Protein AF-A0A074W9K8-F1 (afdb_monomer_lite)

Radius of gyration: 19.72 Å; chains: 1; bounding box: 56×42×50 Å

Foldseek 3Di:
DVCVVVVLVVLVVVVVCCVPPNDPVCLDLVNLVSLLCCLVPQDWPPPPCPPVPDDRDPTHRPHDLVSSLVSLLVSLVSLVVVPLLPVQPPDPLPDDDLVNLVSLVSVLSSQLSQLVSLQVPVDAGNDQLVSRVRVLCSQLVDPVNDDVCSLVSSLSSQLSNLVCVLCVVVVRRSPPDHDPVSVVVSVVVVVVSCVVSVVPD

pLDDT: mean 82.76, std 12.84, range [48.97, 96.38]

Secondary structure (DSSP, 8-state):
-THHHHHHHHHHHHHHHHHHS--GGG-SHHHHHHHHHHHH---EE---TT-TTS--PPPEE---HHHHHHHHHHHHHHHHHTTTTTGGGTS-TT---HHHHHHHHHHHHHHHHHHHHHHHH-PPPSS-GGGGHHHHHHHHH-TTTPPTTHHHHHHHHHHHHHHHHHHHHHT-TTSS---HHHHHHHHHHHHHHHHHHTTT-

Organism: NCBI:txid1043004

Structure (mmCIF, N/CA/C/O backbone):
data_AF-A0A074W9K8-F1
#
_entry.id   AF-A0A074W9K8-F1
#
loop_
_atom_site.group_PDB
_atom_site.id
_atom_site.type_symbol
_atom_site.label_atom_id
_atom_site.label_alt_id
_atom_site.label_comp_id
_atom_site.label_asym_id
_atom_site.label_entity_id
_atom_site.label_seq_id
_atom_site.pdbx_PDB_ins_code
_atom_site.Cartn_x
_atom_site.Cartn_y
_atom_site.Cartn_z
_atom_site.occupancy
_atom_site.B_iso_or_equiv
_atom_site.auth_seq_id
_atom_site.auth_comp_id
_atom_site.auth_asym_id
_atom_site.auth_atom_id
_atom_site.pdbx_PDB_model_num
ATOM 1 N N . HIS A 1 1 ? 9.436 -21.194 -19.372 1.00 49.81 1 HIS A N 1
ATOM 2 C CA . HIS A 1 1 ? 9.140 -20.836 -20.778 1.00 49.81 1 HIS A CA 1
ATOM 3 C C . HIS A 1 1 ? 10.235 -19.882 -21.255 1.00 49.81 1 HIS A C 1
ATOM 5 O O . HIS A 1 1 ? 10.523 -18.949 -20.516 1.00 49.81 1 HIS A O 1
ATOM 11 N N . PRO A 1 2 ? 10.871 -20.096 -22.418 1.00 58.25 2 PRO A N 1
ATOM 12 C CA . PRO A 1 2 ? 12.120 -19.415 -22.803 1.00 58.25 2 PRO A CA 1
ATOM 13 C C . PRO A 1 2 ? 12.032 -17.878 -22.869 1.00 58.25 2 PRO A C 1
ATOM 15 O O . PRO A 1 2 ? 13.024 -17.210 -22.639 1.00 58.25 2 PRO A O 1
ATOM 18 N N . ARG A 1 3 ? 10.837 -17.313 -23.082 1.00 75.94 3 ARG A N 1
ATOM 19 C CA . ARG A 1 3 ? 10.603 -15.854 -23.152 1.00 75.94 3 ARG A CA 1
ATOM 20 C C . ARG A 1 3 ? 10.444 -15.147 -21.799 1.00 75.94 3 ARG A C 1
ATOM 22 O O . ARG A 1 3 ? 10.328 -13.930 -21.759 1.00 75.94 3 ARG A O 1
ATOM 29 N N . VAL A 1 4 ? 10.357 -15.893 -20.695 1.00 77.25 4 VAL A N 1
ATOM 30 C CA . VAL A 1 4 ? 10.119 -15.304 -19.362 1.00 77.25 4 VAL A CA 1
ATOM 31 C C . VAL A 1 4 ? 11.345 -14.529 -18.888 1.00 77.25 4 VAL A C 1
ATOM 33 O O . VAL A 1 4 ? 11.194 -13.447 -18.333 1.00 77.25 4 VAL A O 1
ATOM 36 N N . VAL A 1 5 ? 12.543 -15.039 -19.173 1.00 77.56 5 VAL A N 1
ATOM 37 C CA . VAL A 1 5 ? 13.811 -14.375 -18.837 1.00 77.56 5 VAL A CA 1
ATOM 38 C C . VAL A 1 5 ? 13.946 -13.053 -19.599 1.00 77.56 5 VAL A C 1
ATOM 40 O O . VAL A 1 5 ? 14.261 -12.026 -19.002 1.00 77.56 5 VAL A O 1
ATOM 43 N N . ASP A 1 6 ? 13.598 -13.042 -20.889 1.00 82.06 6 ASP A N 1
ATOM 44 C CA . ASP A 1 6 ? 13.602 -11.822 -21.704 1.00 82.06 6 ASP A CA 1
ATOM 45 C C . ASP A 1 6 ? 12.618 -10.775 -21.158 1.00 82.06 6 ASP A C 1
ATOM 47 O O . ASP A 1 6 ? 12.964 -9.603 -21.021 1.00 82.06 6 ASP A O 1
ATOM 51 N N . LEU A 1 7 ? 11.409 -11.194 -20.769 1.00 82.88 7 LEU A N 1
ATOM 52 C CA . LEU A 1 7 ? 10.416 -10.305 -20.157 1.00 82.88 7 LEU A CA 1
ATOM 53 C C . LEU A 1 7 ? 10.884 -9.751 -18.804 1.00 82.88 7 LEU A C 1
ATOM 55 O O . LEU A 1 7 ? 10.696 -8.566 -18.536 1.00 82.88 7 LEU A O 1
ATOM 59 N N . MET A 1 8 ? 11.516 -10.581 -17.971 1.00 81.75 8 MET A N 1
ATOM 60 C CA . MET A 1 8 ? 12.072 -10.155 -16.684 1.00 81.75 8 MET A CA 1
ATOM 61 C C . MET A 1 8 ? 13.209 -9.148 -16.872 1.00 81.75 8 MET A C 1
ATOM 63 O O . MET A 1 8 ? 13.210 -8.110 -16.220 1.00 81.75 8 MET A O 1
ATOM 67 N N . SER A 1 9 ? 14.126 -9.394 -17.812 1.00 83.25 9 SER A N 1
ATOM 68 C CA . SER A 1 9 ? 15.216 -8.454 -18.108 1.00 83.25 9 SER A CA 1
ATOM 69 C C . SER A 1 9 ? 14.710 -7.114 -18.661 1.00 83.25 9 SER A C 1
ATOM 71 O O . SER A 1 9 ? 15.246 -6.056 -18.321 1.00 83.25 9 SER A O 1
ATOM 73 N N . LEU A 1 10 ? 13.643 -7.130 -19.469 1.00 86.50 10 LEU A N 1
ATOM 74 C CA . LEU A 1 10 ? 12.989 -5.911 -19.940 1.00 86.50 10 LEU A CA 1
ATOM 75 C C . LEU A 1 10 ? 12.340 -5.146 -18.781 1.00 86.50 10 LEU A C 1
ATOM 77 O O . LEU A 1 10 ? 12.541 -3.935 -18.670 1.00 86.50 10 LEU A O 1
ATOM 81 N N . LEU A 1 11 ? 11.605 -5.845 -17.908 1.00 86.75 11 LEU A N 1
ATOM 82 C CA . LEU A 1 11 ? 10.996 -5.253 -16.717 1.00 86.75 11 LEU A CA 1
ATOM 83 C C . LEU A 1 11 ? 12.066 -4.618 -15.823 1.00 86.75 11 LEU A C 1
ATOM 85 O O . LEU A 1 11 ? 11.938 -3.448 -15.473 1.00 86.75 11 LEU A O 1
ATOM 89 N N . ASP A 1 12 ? 13.155 -5.330 -15.537 1.00 86.38 12 ASP A N 1
ATOM 90 C CA . ASP A 1 12 ? 14.274 -4.825 -14.737 1.00 86.38 12 ASP A CA 1
ATOM 91 C C . ASP A 1 12 ? 14.875 -3.556 -15.331 1.00 86.38 12 ASP A C 1
ATOM 93 O O . ASP A 1 12 ? 15.134 -2.586 -14.618 1.00 86.38 12 ASP A O 1
ATOM 97 N N . ARG A 1 13 ? 15.071 -3.526 -16.653 1.00 87.94 13 ARG A N 1
ATOM 98 C CA . ARG A 1 13 ? 15.591 -2.346 -17.344 1.00 87.94 13 ARG A CA 1
ATOM 99 C C . ARG A 1 13 ? 14.640 -1.155 -17.211 1.00 87.94 13 ARG A C 1
ATOM 101 O O . ARG A 1 13 ? 15.095 -0.035 -16.970 1.00 87.94 13 ARG A O 1
ATOM 108 N N . CYS A 1 14 ? 13.337 -1.381 -17.361 1.00 89.31 14 CYS A N 1
ATOM 109 C CA . CYS A 1 14 ? 12.315 -0.347 -17.204 1.00 89.31 14 CYS A CA 1
ATOM 110 C C . CYS A 1 14 ? 12.248 0.173 -15.761 1.00 89.31 14 CYS A C 1
ATOM 112 O O . CYS A 1 14 ? 12.282 1.384 -15.550 1.00 89.31 14 CYS A O 1
ATOM 114 N N . ILE A 1 15 ? 12.229 -0.722 -14.772 1.00 90.19 15 ILE A N 1
ATOM 115 C CA . ILE A 1 15 ? 12.207 -0.366 -13.349 1.00 90.19 15 ILE A CA 1
ATOM 116 C C . ILE A 1 15 ? 13.503 0.350 -12.952 1.00 90.19 15 ILE A C 1
ATOM 118 O O . ILE A 1 15 ? 13.456 1.384 -12.294 1.00 90.19 15 ILE A O 1
ATOM 122 N N . SER A 1 16 ? 14.664 -0.119 -13.414 1.00 89.12 16 SER A N 1
ATOM 123 C CA . SER A 1 16 ? 15.953 0.544 -13.187 1.00 89.12 16 SER A CA 1
ATOM 124 C C . SER A 1 16 ? 15.953 1.980 -13.715 1.00 89.12 16 SER A C 1
ATOM 126 O O . SER A 1 16 ? 16.387 2.895 -13.012 1.00 89.12 16 SER A O 1
ATOM 128 N N . ARG A 1 17 ? 15.394 2.213 -14.911 1.00 91.81 17 ARG A N 1
ATOM 129 C CA . ARG A 1 17 ? 15.216 3.568 -15.454 1.00 91.81 17 ARG A CA 1
ATOM 130 C C . ARG A 1 17 ? 14.330 4.423 -14.546 1.00 91.81 17 ARG A C 1
ATOM 132 O O . ARG A 1 17 ? 14.727 5.541 -14.229 1.00 91.81 17 ARG A O 1
ATOM 139 N N . LEU A 1 18 ? 13.181 3.897 -14.114 1.00 91.06 18 LEU A N 1
ATOM 140 C CA . LEU A 1 18 ? 12.255 4.599 -13.215 1.00 91.06 18 LEU A CA 1
ATOM 141 C C . LEU A 1 18 ? 12.910 4.968 -11.875 1.00 91.06 18 LEU A C 1
ATOM 143 O O . LEU A 1 18 ? 12.668 6.050 -11.350 1.00 91.06 18 LEU A O 1
ATOM 147 N N . LEU A 1 19 ? 13.764 4.094 -11.336 1.00 88.56 19 LEU A N 1
ATOM 148 C CA . LEU A 1 19 ? 14.456 4.321 -10.066 1.00 88.56 19 LEU A CA 1
ATOM 149 C C . LEU A 1 19 ? 15.612 5.320 -10.186 1.00 88.56 19 LEU A C 1
ATOM 151 O O . LEU A 1 19 ? 15.795 6.158 -9.306 1.00 88.56 19 LEU A O 1
ATOM 155 N N . LEU A 1 20 ? 16.414 5.222 -11.249 1.00 91.44 20 LEU A N 1
ATOM 156 C CA . LEU A 1 20 ? 17.661 5.981 -11.375 1.00 91.44 20 LEU A CA 1
ATOM 157 C C . LEU A 1 20 ? 17.486 7.328 -12.080 1.00 91.44 20 LEU A C 1
ATOM 159 O O . LEU A 1 20 ? 18.265 8.249 -11.833 1.00 91.44 20 LEU A O 1
ATOM 163 N N . ARG A 1 21 ? 16.522 7.440 -13.001 1.00 92.56 21 ARG A N 1
ATOM 164 C CA . ARG A 1 21 ? 16.296 8.635 -13.829 1.00 92.56 21 ARG A CA 1
ATOM 165 C C . ARG A 1 21 ? 14.802 8.832 -14.127 1.00 92.56 21 ARG A C 1
ATOM 167 O O . ARG A 1 21 ? 14.412 8.742 -15.292 1.00 92.56 21 ARG A O 1
ATOM 174 N N . PRO A 1 22 ? 13.970 9.093 -13.103 1.00 91.69 22 PRO A N 1
ATOM 175 C CA . PRO A 1 22 ? 12.550 9.342 -13.314 1.00 91.69 22 PRO A CA 1
ATOM 176 C C . PRO A 1 22 ? 12.324 10.641 -14.098 1.00 91.69 22 PRO A C 1
ATOM 178 O O . PRO A 1 22 ? 12.926 11.674 -13.797 1.00 91.69 22 PRO A O 1
ATOM 181 N N . LEU A 1 23 ? 11.42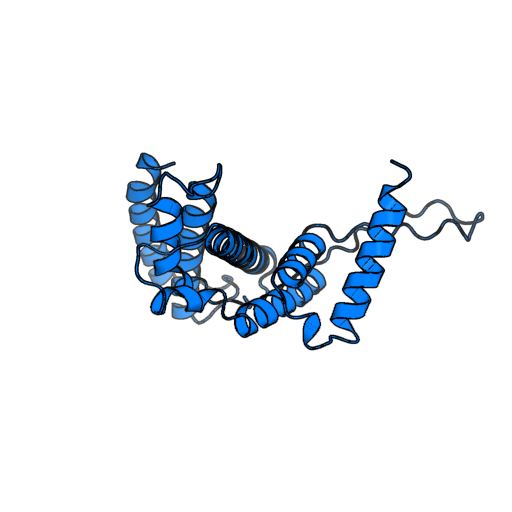5 10.599 -15.079 1.00 92.88 23 LEU A N 1
ATOM 182 C CA . LEU A 1 23 ? 10.916 11.767 -15.795 1.00 92.88 23 LEU A CA 1
ATOM 183 C C . LEU A 1 23 ? 9.530 12.158 -15.261 1.00 92.88 23 LEU A C 1
ATOM 185 O O . LEU A 1 23 ? 8.799 11.304 -14.760 1.00 92.88 23 LEU A O 1
ATOM 189 N N . PRO A 1 24 ? 9.093 13.421 -15.425 1.00 91.06 24 PRO A N 1
ATOM 190 C CA . PRO A 1 24 ? 7.735 13.819 -15.050 1.00 91.06 24 PRO A CA 1
ATOM 191 C C . PRO A 1 24 ? 6.641 12.979 -15.729 1.00 91.06 24 PRO A C 1
ATOM 193 O O . PRO A 1 24 ? 5.627 12.679 -15.110 1.00 91.06 24 PRO A O 1
ATOM 196 N N . SER A 1 25 ? 6.866 12.546 -16.975 1.00 92.69 25 SER A N 1
ATOM 197 C CA . SER A 1 25 ? 5.948 11.679 -17.729 1.00 92.69 25 SER A CA 1
ATOM 198 C C . SER A 1 25 ? 5.825 10.263 -17.162 1.00 92.69 25 SER A C 1
ATOM 200 O O . SER A 1 25 ? 4.850 9.574 -17.450 1.00 92.69 25 SER A O 1
ATOM 202 N N . ASP A 1 26 ? 6.806 9.817 -16.372 1.00 92.25 26 ASP A N 1
ATOM 203 C CA . ASP A 1 26 ? 6.766 8.509 -15.724 1.00 92.25 26 ASP A CA 1
ATOM 204 C C . ASP A 1 26 ? 5.802 8.495 -14.522 1.00 92.25 26 ASP A C 1
ATOM 206 O O . ASP A 1 26 ? 5.469 7.424 -14.021 1.00 92.25 26 ASP A O 1
ATOM 210 N N . ILE A 1 27 ? 5.323 9.651 -14.045 1.00 93.00 27 ILE A N 1
ATOM 211 C CA . ILE A 1 27 ? 4.350 9.726 -12.948 1.00 93.00 27 ILE A CA 1
ATOM 212 C C . ILE A 1 27 ? 2.945 9.542 -13.531 1.00 93.00 27 ILE A C 1
ATOM 214 O O . ILE A 1 27 ? 2.258 10.499 -13.876 1.00 93.00 27 ILE A O 1
ATOM 218 N N . ASN A 1 28 ? 2.532 8.285 -13.667 1.00 92.94 28 ASN A N 1
ATOM 219 C CA . ASN A 1 28 ? 1.220 7.870 -14.163 1.00 92.94 28 ASN A CA 1
ATOM 220 C C . ASN A 1 28 ? 0.771 6.566 -13.470 1.00 92.94 28 ASN A C 1
ATOM 222 O O . ASN A 1 28 ? 1.529 5.975 -12.694 1.00 92.94 28 ASN A O 1
ATOM 226 N N . LEU A 1 29 ? -0.480 6.148 -13.701 1.00 92.50 29 LEU A N 1
ATOM 227 C CA . LEU A 1 29 ? -1.058 4.967 -13.048 1.00 92.50 29 LEU A CA 1
ATOM 228 C C . LEU A 1 29 ? -0.314 3.677 -13.428 1.00 92.50 29 LEU A C 1
ATOM 230 O O . LEU A 1 29 ? -0.038 2.860 -12.549 1.00 92.50 29 LEU A O 1
ATOM 234 N N . ASP A 1 30 ? 0.079 3.540 -14.694 1.00 93.75 30 ASP A N 1
ATOM 235 C CA . ASP A 1 30 ? 0.786 2.361 -15.206 1.00 93.75 30 ASP A CA 1
ATOM 236 C C . ASP A 1 30 ? 2.124 2.158 -14.492 1.00 93.75 30 ASP A C 1
ATOM 238 O O . ASP A 1 30 ? 2.469 1.041 -14.113 1.00 93.75 30 ASP A O 1
ATOM 242 N N . SER A 1 31 ? 2.863 3.236 -14.222 1.00 94.88 31 SER A N 1
ATOM 243 C CA . SER A 1 31 ? 4.103 3.173 -13.444 1.00 94.88 31 SER A CA 1
ATOM 244 C C . SER A 1 31 ? 3.862 2.720 -12.004 1.00 94.88 31 SER A C 1
ATOM 246 O O . SER A 1 31 ? 4.655 1.946 -11.471 1.00 94.88 31 SER A O 1
ATOM 248 N N . VAL A 1 32 ? 2.771 3.156 -11.360 1.00 95.31 32 VAL A N 1
ATOM 249 C CA . VAL A 1 32 ? 2.403 2.679 -10.013 1.00 95.31 32 VAL A CA 1
ATOM 250 C C . VAL A 1 32 ? 2.105 1.179 -10.049 1.00 95.31 32 VAL A C 1
ATOM 252 O O . VAL A 1 32 ? 2.615 0.431 -9.216 1.00 95.31 32 VAL A O 1
ATOM 255 N N . GLN A 1 33 ? 1.333 0.725 -11.037 1.00 94.50 33 GLN A N 1
ATOM 256 C CA . GLN A 1 33 ? 1.005 -0.689 -11.231 1.00 94.50 33 GLN A CA 1
ATOM 257 C C . GLN A 1 33 ? 2.245 -1.533 -11.552 1.00 94.50 33 GLN A C 1
ATOM 259 O O . GLN A 1 33 ? 2.413 -2.618 -10.998 1.00 94.50 33 GLN A O 1
ATOM 264 N N . ALA A 1 34 ? 3.159 -1.025 -12.379 1.00 93.75 34 ALA A N 1
ATOM 265 C CA . ALA A 1 34 ? 4.415 -1.692 -12.702 1.00 93.75 34 ALA A CA 1
ATOM 266 C C . ALA A 1 34 ? 5.316 -1.841 -11.466 1.00 93.75 34 ALA A C 1
ATOM 268 O O . ALA A 1 34 ? 5.872 -2.915 -11.239 1.00 93.75 34 ALA A O 1
ATOM 269 N N . LEU A 1 35 ? 5.425 -0.797 -10.636 1.00 94.69 35 LEU A N 1
ATOM 270 C CA . LEU A 1 35 ? 6.169 -0.852 -9.374 1.00 94.69 35 LEU A CA 1
ATOM 271 C C . LEU A 1 35 ? 5.535 -1.842 -8.385 1.00 94.69 35 LEU A C 1
ATOM 273 O O . LEU A 1 35 ? 6.260 -2.587 -7.730 1.00 94.69 35 LEU A O 1
ATOM 277 N N . LEU A 1 36 ? 4.201 -1.896 -8.307 1.00 94.12 36 LEU A N 1
ATOM 278 C CA . LEU A 1 36 ? 3.475 -2.879 -7.495 1.00 94.12 36 LEU A CA 1
ATOM 279 C C . LEU A 1 36 ? 3.772 -4.314 -7.920 1.00 94.12 36 LEU A C 1
ATOM 281 O O . LEU A 1 36 ? 4.137 -5.143 -7.088 1.00 94.12 36 LEU A O 1
ATOM 285 N N . LEU A 1 37 ? 3.647 -4.592 -9.218 1.00 91.62 37 LEU A N 1
ATOM 286 C CA . LEU A 1 37 ? 3.950 -5.903 -9.781 1.00 91.62 37 LEU A CA 1
ATOM 287 C C . LEU A 1 37 ? 5.405 -6.285 -9.504 1.00 91.62 37 LEU A C 1
ATOM 289 O O . LEU A 1 37 ? 5.673 -7.389 -9.034 1.00 91.62 37 LEU A O 1
ATOM 293 N N . TYR A 1 38 ? 6.339 -5.357 -9.720 1.00 91.56 38 TYR A N 1
ATOM 294 C CA . TYR A 1 38 ? 7.754 -5.594 -9.455 1.00 91.56 38 TYR A CA 1
ATOM 295 C C . TYR A 1 38 ? 8.031 -5.887 -7.974 1.00 91.56 38 TYR A C 1
ATOM 297 O O . TYR A 1 38 ? 8.771 -6.818 -7.672 1.00 91.56 38 TYR A O 1
ATOM 305 N N . ALA A 1 39 ? 7.419 -5.147 -7.043 1.00 91.38 39 ALA A N 1
ATOM 306 C CA . ALA A 1 39 ? 7.602 -5.370 -5.608 1.00 91.38 39 ALA A CA 1
ATOM 307 C C . ALA A 1 39 ? 7.133 -6.763 -5.159 1.00 91.38 39 ALA A C 1
ATOM 309 O O . ALA A 1 39 ? 7.767 -7.378 -4.305 1.00 91.38 39 ALA A O 1
ATOM 310 N N . GLN A 1 40 ? 6.050 -7.270 -5.749 1.00 87.12 40 GLN A N 1
ATOM 311 C CA . GLN A 1 40 ? 5.502 -8.587 -5.426 1.00 87.12 40 GLN A CA 1
ATOM 312 C C . GLN A 1 40 ? 6.254 -9.737 -6.125 1.00 87.12 40 GLN A C 1
ATOM 314 O O . GLN A 1 40 ? 6.254 -10.860 -5.626 1.00 87.12 40 GLN A O 1
ATOM 319 N N . TRP A 1 41 ? 6.852 -9.485 -7.296 1.00 83.12 41 TRP A N 1
ATOM 320 C CA . TRP A 1 41 ? 7.416 -10.511 -8.188 1.00 83.12 41 TRP A CA 1
ATOM 321 C C . TRP A 1 41 ? 8.890 -10.245 -8.534 1.00 83.12 41 TRP A C 1
ATOM 323 O O . TRP A 1 41 ? 9.315 -10.485 -9.666 1.00 83.12 41 TRP A O 1
ATOM 333 N N . MET A 1 42 ? 9.695 -9.757 -7.583 1.00 79.81 42 MET A N 1
ATOM 334 C CA . MET A 1 42 ? 11.139 -9.589 -7.799 1.00 79.81 42 MET A CA 1
ATOM 335 C C . MET A 1 42 ? 11.760 -10.937 -8.185 1.00 79.81 42 MET A C 1
ATOM 337 O O . MET A 1 42 ? 11.887 -11.834 -7.349 1.00 79.81 42 MET A O 1
ATOM 341 N N . SER A 1 43 ? 12.099 -11.100 -9.467 1.00 69.12 43 SER A N 1
ATOM 342 C CA . SER A 1 43 ? 12.486 -12.406 -9.999 1.00 69.12 43 SER A CA 1
ATOM 343 C C . SER A 1 43 ? 13.813 -12.888 -9.417 1.00 69.12 43 SER A C 1
ATOM 345 O O . SER A 1 43 ? 14.601 -12.105 -8.887 1.00 69.12 43 SER A O 1
ATOM 347 N N . SER A 1 44 ? 14.080 -14.186 -9.517 1.00 68.94 44 SER A N 1
ATOM 348 C CA . SER A 1 44 ? 15.360 -14.755 -9.098 1.00 68.94 44 SER A CA 1
ATOM 349 C C . SER A 1 44 ? 16.516 -14.252 -9.962 1.00 68.94 44 SER A C 1
ATOM 351 O O . SER A 1 44 ? 16.362 -14.074 -11.170 1.00 68.94 44 SER A O 1
ATOM 353 N N . ASP A 1 45 ? 17.685 -14.084 -9.345 1.00 66.25 45 ASP A N 1
ATOM 354 C CA . ASP A 1 45 ? 18.948 -13.917 -10.058 1.00 66.25 45 ASP A CA 1
ATOM 355 C C . ASP A 1 45 ? 19.262 -15.228 -10.786 1.00 66.25 45 ASP A C 1
ATOM 357 O O . ASP A 1 45 ? 19.819 -16.171 -10.211 1.00 66.25 45 ASP A O 1
ATOM 361 N N . GLU A 1 46 ? 18.915 -15.301 -12.067 1.00 60.19 46 GLU A N 1
ATOM 362 C CA . GLU A 1 46 ? 19.592 -16.212 -12.977 1.00 60.19 46 GLU A CA 1
ATOM 363 C C . GLU A 1 46 ? 20.914 -15.547 -13.344 1.00 60.19 46 GLU A C 1
ATOM 365 O O . GLU A 1 46 ? 20.984 -14.718 -14.248 1.00 60.19 46 GLU A O 1
ATOM 370 N N . LYS A 1 47 ? 21.986 -15.875 -12.611 1.00 56.38 47 LYS A N 1
ATOM 371 C CA . LYS A 1 47 ? 23.330 -15.550 -13.092 1.00 56.38 47 LYS A CA 1
ATOM 372 C C . LYS A 1 47 ? 23.433 -16.089 -14.513 1.00 56.38 47 LYS A C 1
ATOM 374 O O . LYS A 1 47 ? 23.297 -17.300 -14.713 1.00 56.38 47 LYS A O 1
ATOM 379 N N . HIS A 1 48 ? 23.650 -15.193 -15.476 1.00 50.09 48 HIS A N 1
ATOM 380 C CA . HIS A 1 48 ? 23.985 -15.573 -16.838 1.00 50.09 48 HIS A CA 1
ATOM 381 C C . HIS A 1 48 ? 25.028 -16.691 -16.777 1.00 50.09 48 HIS A C 1
ATOM 383 O O . HIS A 1 48 ? 26.025 -16.592 -16.056 1.00 50.09 48 HIS A O 1
ATOM 389 N N . ARG A 1 49 ? 24.749 -17.789 -17.486 1.00 50.88 49 ARG A N 1
ATOM 390 C CA . ARG A 1 49 ? 25.611 -18.971 -17.630 1.00 50.88 49 ARG A CA 1
ATOM 391 C C . ARG A 1 49 ? 26.874 -18.624 -18.440 1.00 50.88 49 ARG A C 1
ATOM 393 O O . ARG A 1 49 ? 27.169 -19.299 -19.417 1.00 50.88 49 ARG A O 1
ATOM 400 N N . GLU A 1 50 ? 27.574 -17.549 -18.093 1.00 51.25 50 GLU A N 1
ATOM 401 C CA . GLU A 1 50 ? 28.798 -17.109 -18.771 1.00 51.25 50 GLU A CA 1
ATOM 402 C C . GLU A 1 50 ? 30.038 -17.838 -18.232 1.00 51.25 50 GLU A C 1
ATOM 404 O O . GLU A 1 50 ? 30.981 -18.064 -18.983 1.00 51.25 50 GLU A O 1
ATOM 409 N N . ASP A 1 51 ? 29.992 -18.353 -16.999 1.00 50.84 51 ASP A N 1
ATOM 410 C CA . ASP A 1 51 ? 31.036 -19.228 -16.455 1.00 50.84 51 ASP A CA 1
ATOM 411 C C . ASP A 1 51 ? 30.611 -20.703 -16.547 1.00 50.84 51 ASP A C 1
ATOM 413 O O . ASP A 1 51 ? 30.041 -21.271 -15.613 1.00 50.84 51 ASP A O 1
ATOM 417 N N . ALA A 1 52 ? 30.930 -21.363 -17.665 1.00 57.16 52 ALA A N 1
ATOM 418 C CA . ALA A 1 52 ? 30.708 -22.804 -17.869 1.00 57.16 52 ALA A CA 1
ATOM 419 C C . ALA A 1 52 ? 31.487 -23.718 -16.888 1.00 57.16 52 ALA A C 1
ATOM 421 O O . ALA A 1 52 ? 31.353 -24.939 -16.933 1.00 57.16 52 ALA A O 1
ATOM 422 N N . SER A 1 53 ? 32.312 -23.143 -16.009 1.00 58.62 53 SER A N 1
ATOM 423 C CA . SER A 1 53 ? 33.218 -23.839 -15.091 1.00 58.62 53 SER A CA 1
ATOM 424 C C . SER A 1 53 ? 32.735 -23.895 -13.637 1.00 58.62 53 SER A C 1
ATOM 426 O O . SER A 1 53 ? 33.379 -24.547 -12.813 1.00 58.62 53 SER A O 1
ATOM 428 N N . ARG A 1 54 ? 31.615 -23.244 -13.288 1.00 57.41 54 ARG A N 1
ATOM 429 C CA . ARG A 1 54 ? 31.052 -23.289 -11.928 1.00 57.41 54 ARG A CA 1
ATOM 430 C C . ARG A 1 54 ? 29.784 -24.145 -11.877 1.00 57.41 54 ARG A C 1
ATOM 432 O O . ARG A 1 54 ? 28.947 -24.035 -12.773 1.00 57.41 54 ARG A O 1
ATOM 439 N N . PRO A 1 55 ? 29.603 -24.979 -10.831 1.00 59.69 55 PRO A N 1
ATOM 440 C CA . PRO A 1 55 ? 28.339 -25.674 -10.628 1.00 59.69 55 PRO A CA 1
ATOM 441 C C . PRO A 1 55 ? 27.208 -24.639 -10.551 1.00 59.69 55 PRO A C 1
ATOM 443 O O . PRO A 1 55 ? 27.431 -23.550 -10.007 1.00 59.69 55 PRO A O 1
ATOM 446 N N . PRO A 1 56 ? 26.015 -24.940 -11.098 1.00 56.34 56 PRO A N 1
ATOM 447 C CA . PRO A 1 56 ? 24.905 -24.001 -11.103 1.00 56.34 56 PRO A CA 1
ATOM 448 C C . PRO A 1 56 ? 24.597 -23.602 -9.660 1.00 56.34 56 PRO A C 1
ATOM 450 O O . PRO A 1 56 ? 24.149 -24.421 -8.858 1.00 56.34 56 PRO A O 1
ATOM 453 N N . SER A 1 57 ? 24.877 -22.346 -9.308 1.00 61.28 57 SER A N 1
ATOM 454 C CA . SER A 1 57 ? 24.432 -21.807 -8.029 1.00 61.28 57 SER A CA 1
ATOM 455 C C . SER A 1 57 ? 22.910 -21.821 -8.037 1.00 61.28 57 SER A C 1
ATOM 457 O O . SER A 1 57 ? 22.311 -21.341 -9.001 1.00 61.28 57 SER A O 1
ATOM 459 N N . SER A 1 58 ? 22.297 -22.367 -6.987 1.00 63.78 58 SER A N 1
ATOM 460 C CA . SER A 1 58 ? 20.843 -22.370 -6.826 1.00 63.78 58 SER A CA 1
ATOM 461 C C . SER A 1 58 ? 20.278 -20.967 -7.086 1.00 63.78 58 SER A C 1
ATOM 463 O O . SER A 1 58 ? 20.860 -20.003 -6.572 1.00 63.78 58 SER A O 1
ATOM 465 N N . PRO A 1 59 ? 19.179 -20.833 -7.849 1.00 64.56 59 PRO A N 1
ATOM 466 C CA . PRO A 1 59 ? 18.579 -19.535 -8.132 1.00 64.56 59 PRO A CA 1
ATOM 467 C C . PRO A 1 59 ? 18.272 -18.829 -6.810 1.00 64.56 59 PRO A C 1
ATOM 469 O O . PRO A 1 59 ? 17.579 -19.374 -5.949 1.00 64.56 59 PRO A O 1
ATOM 472 N N . ARG A 1 60 ? 18.838 -17.635 -6.621 1.00 68.94 60 ARG A N 1
ATOM 473 C CA . ARG A 1 60 ? 18.614 -16.832 -5.417 1.00 68.94 60 ARG A CA 1
ATOM 474 C C . ARG A 1 60 ? 17.511 -15.834 -5.726 1.00 68.94 60 ARG A C 1
ATOM 476 O O . ARG A 1 60 ? 17.643 -15.056 -6.667 1.00 68.94 60 ARG A O 1
ATOM 483 N N . SER A 1 61 ? 16.429 -15.865 -4.954 1.00 72.94 61 SER A N 1
ATOM 484 C CA . SER A 1 61 ? 15.391 -14.839 -5.062 1.00 72.94 61 SER A CA 1
ATOM 485 C C . SER A 1 61 ? 16.011 -13.462 -4.816 1.00 72.94 61 SER A C 1
ATOM 487 O O . SER A 1 61 ? 16.762 -13.296 -3.850 1.00 72.94 61 SER A O 1
ATOM 489 N N . ARG A 1 62 ? 15.714 -12.485 -5.681 1.00 76.69 62 ARG A N 1
ATOM 490 C CA . ARG A 1 62 ? 16.098 -11.084 -5.443 1.00 76.69 62 ARG A CA 1
ATOM 491 C C . ARG A 1 62 ? 15.159 -10.388 -4.468 1.00 76.69 62 ARG A C 1
ATOM 493 O O . ARG A 1 62 ? 15.505 -9.325 -3.950 1.00 76.69 62 ARG A O 1
ATOM 500 N N . TYR A 1 63 ? 13.998 -10.988 -4.203 1.00 84.81 63 TYR A N 1
ATOM 501 C CA . TYR A 1 63 ? 13.081 -10.484 -3.199 1.00 84.81 63 TYR A CA 1
ATOM 502 C C . TYR A 1 63 ? 13.779 -10.415 -1.839 1.00 84.81 63 TYR A C 1
ATOM 504 O O . TYR A 1 63 ? 14.305 -11.405 -1.326 1.00 84.81 63 TYR A O 1
ATOM 512 N N . ASN A 1 64 ? 13.749 -9.229 -1.251 1.00 88.31 64 ASN A N 1
ATOM 513 C CA . ASN A 1 64 ? 13.983 -9.022 0.162 1.00 88.31 64 ASN A CA 1
ATOM 514 C C . ASN A 1 64 ? 13.064 -7.899 0.641 1.00 88.31 64 ASN A C 1
ATOM 516 O O . ASN A 1 64 ? 12.647 -7.038 -0.136 1.00 88.31 64 ASN A O 1
ATOM 520 N N . ASP A 1 65 ? 12.779 -7.894 1.935 1.00 90.94 65 ASP A N 1
ATOM 521 C CA . ASP A 1 65 ? 11.790 -6.978 2.495 1.00 90.94 65 ASP A CA 1
ATOM 522 C C . ASP A 1 65 ? 12.189 -5.506 2.321 1.00 90.94 65 ASP A C 1
ATOM 524 O O . ASP A 1 65 ? 11.340 -4.656 2.076 1.00 90.94 65 ASP A O 1
ATOM 528 N N . VAL A 1 66 ? 13.489 -5.194 2.366 1.00 91.25 66 VAL A N 1
ATOM 529 C CA . VAL A 1 66 ? 13.988 -3.819 2.212 1.00 91.25 66 VAL A CA 1
ATOM 530 C C . VAL A 1 66 ? 13.809 -3.316 0.778 1.00 91.25 66 VAL A C 1
ATOM 532 O O . VAL A 1 66 ? 13.410 -2.168 0.578 1.00 91.25 66 VAL A O 1
ATOM 535 N N . SER A 1 67 ? 14.071 -4.150 -0.232 1.00 90.25 67 SER A N 1
ATOM 536 C CA . SER A 1 67 ? 13.861 -3.767 -1.631 1.00 90.25 67 SER A CA 1
ATOM 537 C C . SER A 1 67 ? 12.379 -3.640 -1.961 1.00 90.25 67 SER A C 1
ATOM 539 O O . SER A 1 67 ? 11.995 -2.673 -2.619 1.00 90.25 67 SER A O 1
ATOM 541 N N . ALA A 1 68 ? 11.543 -4.564 -1.478 1.00 92.75 68 ALA A N 1
ATOM 542 C CA . ALA A 1 68 ? 10.092 -4.468 -1.617 1.00 92.75 68 ALA A CA 1
ATOM 543 C C . ALA A 1 68 ? 9.572 -3.169 -0.986 1.00 92.75 68 ALA A C 1
ATOM 545 O O . ALA A 1 68 ? 8.867 -2.407 -1.645 1.00 92.75 68 ALA A O 1
ATOM 546 N N . TRP A 1 69 ? 10.015 -2.852 0.232 1.00 94.00 69 TRP A N 1
ATOM 547 C CA . TRP A 1 69 ? 9.645 -1.626 0.937 1.00 94.00 69 TRP A CA 1
ATOM 548 C C . TRP A 1 69 ? 10.067 -0.365 0.181 1.00 94.00 69 TRP A C 1
ATOM 550 O O . TRP A 1 69 ? 9.270 0.556 0.016 1.00 94.00 69 TRP A O 1
ATOM 560 N N . ALA A 1 70 ? 11.291 -0.327 -0.350 1.00 93.44 70 ALA A N 1
ATOM 561 C CA . ALA A 1 70 ? 11.774 0.820 -1.114 1.00 93.44 70 ALA A CA 1
ATOM 562 C C . ALA A 1 70 ? 10.943 1.069 -2.388 1.00 93.44 70 ALA A C 1
ATOM 564 O O . ALA A 1 70 ? 10.618 2.219 -2.706 1.00 93.44 70 ALA A O 1
ATOM 565 N N . VAL A 1 71 ? 10.580 -0.002 -3.103 1.00 94.38 71 VAL A N 1
ATOM 566 C CA . VAL A 1 71 ? 9.758 0.070 -4.320 1.00 94.38 71 VAL A CA 1
ATOM 567 C C . VAL A 1 71 ? 8.321 0.475 -3.991 1.00 94.38 71 VAL A C 1
ATOM 569 O O . VAL A 1 71 ? 7.793 1.388 -4.628 1.00 94.38 71 VAL A O 1
ATOM 572 N N . LEU A 1 72 ? 7.706 -0.133 -2.971 1.00 95.31 72 LEU A N 1
ATOM 573 C CA . LEU A 1 72 ? 6.362 0.231 -2.510 1.00 95.31 72 LEU A CA 1
ATOM 574 C C . LEU A 1 72 ? 6.310 1.688 -2.034 1.00 95.31 72 LEU A C 1
ATOM 576 O O . LEU A 1 72 ? 5.391 2.419 -2.397 1.00 95.31 72 LEU A O 1
ATOM 580 N N . GLY A 1 73 ? 7.339 2.161 -1.329 1.00 95.00 73 GLY A N 1
ATOM 581 C CA . GLY A 1 73 ? 7.459 3.562 -0.929 1.00 95.00 73 GLY A CA 1
ATOM 582 C C . GLY A 1 73 ? 7.578 4.524 -2.117 1.00 95.00 73 GLY A C 1
ATOM 583 O O . GLY A 1 73 ? 7.067 5.646 -2.069 1.00 95.00 73 GLY A O 1
ATOM 584 N N . LEU A 1 74 ? 8.210 4.114 -3.223 1.00 95.00 74 LEU A N 1
ATOM 585 C CA . LEU A 1 74 ? 8.194 4.905 -4.457 1.00 95.00 74 LEU A CA 1
ATOM 586 C C . LEU A 1 74 ? 6.807 4.919 -5.106 1.00 95.00 74 LEU A C 1
ATOM 588 O O . LEU A 1 74 ? 6.323 5.999 -5.451 1.00 95.00 74 LEU A O 1
ATOM 592 N N . ALA A 1 75 ? 6.157 3.759 -5.212 1.00 95.88 75 ALA A N 1
ATOM 593 C CA . ALA A 1 75 ? 4.795 3.653 -5.726 1.00 95.88 75 ALA A CA 1
ATOM 594 C C . ALA A 1 75 ? 3.821 4.527 -4.914 1.00 95.88 75 ALA A C 1
ATOM 596 O O . ALA A 1 75 ? 3.020 5.260 -5.493 1.00 95.88 75 ALA A O 1
ATOM 597 N N . ALA A 1 76 ? 3.961 4.550 -3.584 1.00 94.88 76 ALA A N 1
ATOM 598 C CA . ALA A 1 76 ? 3.204 5.412 -2.677 1.00 94.88 76 ALA A CA 1
ATOM 599 C C . ALA A 1 76 ? 3.403 6.904 -2.976 1.00 94.88 76 ALA A C 1
ATOM 601 O O . ALA A 1 76 ? 2.435 7.666 -3.048 1.00 94.88 76 ALA A O 1
ATOM 602 N N . ARG A 1 77 ? 4.650 7.337 -3.204 1.00 94.19 77 ARG A N 1
ATOM 603 C CA . ARG A 1 77 ? 4.951 8.729 -3.579 1.00 94.19 77 ARG A CA 1
ATOM 604 C C . ARG A 1 77 ? 4.329 9.108 -4.923 1.00 94.19 77 ARG A C 1
ATOM 606 O O . ARG A 1 77 ? 3.783 10.203 -5.036 1.00 94.19 77 ARG A O 1
ATOM 613 N N . TYR A 1 78 ? 4.368 8.217 -5.914 1.00 94.62 78 TYR A N 1
ATOM 614 C CA . TYR A 1 78 ? 3.736 8.455 -7.218 1.00 94.62 78 TYR A CA 1
ATOM 615 C C . TYR A 1 78 ? 2.213 8.518 -7.095 1.00 94.62 78 TYR A C 1
ATOM 617 O O . TYR A 1 78 ? 1.603 9.467 -7.583 1.00 94.62 78 TYR A O 1
ATOM 625 N N . ALA A 1 79 ? 1.603 7.588 -6.358 1.00 92.62 79 ALA A N 1
ATOM 626 C CA . ALA A 1 79 ? 0.169 7.598 -6.084 1.00 92.62 79 ALA A CA 1
ATOM 627 C C . ALA A 1 79 ? -0.285 8.897 -5.392 1.00 92.62 79 ALA A C 1
ATOM 629 O O . ALA A 1 79 ? -1.332 9.452 -5.734 1.00 92.62 79 ALA A O 1
ATOM 630 N N . LYS A 1 80 ? 0.527 9.422 -4.463 1.00 91.00 80 LYS A N 1
ATOM 631 C CA . LYS A 1 80 ? 0.278 10.706 -3.793 1.00 91.00 80 LYS A CA 1
ATOM 632 C C . LYS A 1 80 ? 0.369 11.896 -4.752 1.00 91.00 80 LYS A C 1
ATOM 634 O O . LYS A 1 80 ? -0.478 12.782 -4.684 1.00 91.00 80 LYS A O 1
ATOM 639 N N . LEU A 1 81 ? 1.364 11.926 -5.643 1.00 90.88 81 LEU A N 1
ATOM 640 C CA . LEU A 1 81 ? 1.495 12.979 -6.663 1.00 90.88 81 LEU A CA 1
ATOM 641 C C . LEU A 1 81 ? 0.319 12.974 -7.643 1.00 90.88 81 LEU A C 1
ATOM 643 O O . LEU A 1 81 ? -0.187 14.034 -7.999 1.00 90.88 81 LEU A O 1
ATOM 647 N N . LEU A 1 82 ? -0.154 11.782 -8.001 1.00 89.69 82 LEU A N 1
ATOM 648 C CA . LEU A 1 82 ? -1.340 11.576 -8.830 1.00 89.69 82 LEU A CA 1
ATOM 649 C C . LEU A 1 82 ? -2.656 11.856 -8.100 1.00 89.69 82 LEU A C 1
ATOM 651 O O . LEU A 1 82 ? -3.709 11.806 -8.731 1.00 89.69 82 LEU A O 1
ATOM 655 N N . ARG A 1 83 ? -2.616 12.128 -6.787 1.00 86.06 83 ARG A N 1
ATOM 656 C CA . ARG A 1 83 ? -3.800 12.388 -5.957 1.00 86.06 83 ARG A CA 1
ATOM 657 C C . ARG A 1 83 ? -4.869 11.300 -6.094 1.00 86.06 83 ARG A C 1
ATOM 659 O O . ARG A 1 83 ? -6.063 11.589 -6.037 1.00 86.06 83 ARG A O 1
ATOM 666 N N . ILE A 1 84 ? -4.437 10.042 -6.231 1.00 81.31 84 ILE A N 1
ATOM 667 C CA . ILE A 1 84 ? -5.338 8.895 -6.435 1.00 81.31 84 ILE A CA 1
ATOM 668 C C . ILE A 1 84 ? -6.383 8.796 -5.309 1.00 81.31 84 ILE A C 1
ATOM 670 O O . ILE A 1 84 ? -7.519 8.408 -5.548 1.00 81.31 84 ILE A O 1
ATOM 674 N N . ASN A 1 85 ? -6.026 9.216 -4.094 1.00 71.31 85 ASN A N 1
ATOM 675 C CA . ASN A 1 85 ? -6.912 9.230 -2.933 1.00 71.31 85 ASN A CA 1
ATOM 676 C C . ASN A 1 85 ? -7.802 10.484 -2.793 1.00 71.31 85 ASN A C 1
ATOM 678 O O . ASN A 1 85 ? -8.687 10.484 -1.946 1.00 71.31 85 ASN A O 1
ATOM 682 N N . GLN A 1 86 ? -7.580 11.559 -3.564 1.00 66.19 86 GLN A N 1
ATOM 683 C CA . GLN A 1 86 ? -8.304 12.840 -3.420 1.00 66.19 86 GLN A CA 1
ATOM 684 C C . GLN A 1 86 ? -9.333 13.110 -4.523 1.00 66.19 86 GLN A C 1
ATOM 686 O O . GLN A 1 86 ? -10.165 14.001 -4.350 1.00 66.19 86 GLN A O 1
ATOM 691 N N . HIS A 1 87 ? -9.317 12.353 -5.626 1.00 55.47 87 HIS A N 1
ATOM 692 C CA . HIS A 1 87 ? -10.288 12.514 -6.722 1.00 55.47 87 HIS A CA 1
ATOM 693 C C . HIS A 1 87 ? -11.763 12.360 -6.273 1.00 55.47 87 HIS A C 1
ATOM 695 O O . HIS A 1 87 ? -12.675 12.817 -6.952 1.00 55.47 87 HIS A O 1
ATOM 701 N N . LEU A 1 88 ? -11.971 11.803 -5.077 1.00 52.31 88 LEU A N 1
ATOM 702 C CA . LEU A 1 88 ? -13.244 11.514 -4.414 1.00 52.31 88 LEU A CA 1
ATOM 703 C C . LEU A 1 88 ? -14.012 12.730 -3.871 1.00 52.31 88 LEU A C 1
ATOM 705 O O . LEU A 1 88 ? -15.216 12.650 -3.657 1.00 52.31 88 LEU A O 1
ATOM 709 N N . VAL A 1 89 ? -13.343 13.853 -3.591 1.00 50.31 89 VAL A N 1
ATOM 710 C CA . VAL A 1 89 ? -14.014 15.002 -2.941 1.00 50.31 89 VAL A CA 1
ATOM 711 C C . VAL A 1 89 ? -14.658 15.943 -3.968 1.00 50.31 89 VAL A C 1
ATOM 713 O O . VAL A 1 89 ? -15.465 16.794 -3.610 1.00 50.31 89 VAL A O 1
ATOM 716 N N . THR A 1 90 ? -14.303 15.815 -5.251 1.00 48.97 90 THR A N 1
ATOM 717 C CA . THR A 1 90 ? -14.663 16.800 -6.291 1.00 48.97 90 THR A CA 1
ATOM 718 C C . THR A 1 90 ? -15.641 16.293 -7.345 1.00 48.97 90 THR A C 1
ATOM 720 O O . THR A 1 90 ? -16.289 17.117 -7.984 1.00 48.97 90 THR A O 1
ATOM 723 N N . ILE A 1 91 ? -15.775 14.978 -7.525 1.00 51.19 91 ILE A N 1
ATOM 724 C CA . ILE A 1 91 ? -16.706 14.388 -8.491 1.00 51.19 91 ILE A CA 1
ATOM 725 C C . ILE A 1 91 ? -17.995 14.051 -7.735 1.00 51.19 91 ILE A C 1
ATOM 727 O O . ILE A 1 91 ? -17.961 13.390 -6.700 1.00 51.19 91 ILE A O 1
ATOM 731 N N . GLY A 1 92 ? -19.135 14.575 -8.191 1.00 53.72 92 GLY A N 1
ATOM 732 C CA . GLY A 1 92 ? -20.432 14.218 -7.618 1.00 53.72 92 GLY A CA 1
ATOM 733 C C . GLY A 1 92 ? -20.668 12.710 -7.730 1.00 53.72 92 GLY A C 1
ATOM 734 O O . GLY A 1 92 ? -20.207 12.086 -8.679 1.00 53.72 92 GLY A O 1
ATOM 735 N N . GLN A 1 93 ? -21.419 12.134 -6.787 1.00 55.75 93 GLN A N 1
ATOM 736 C CA . GLN A 1 93 ? -21.602 10.683 -6.597 1.00 55.75 93 GLN A CA 1
ATOM 737 C C . GLN A 1 93 ? -22.082 9.872 -7.830 1.00 55.75 93 GLN A C 1
ATOM 739 O O . GLN A 1 93 ? -22.161 8.651 -7.748 1.00 55.75 93 GLN A O 1
ATOM 744 N N . ASN A 1 94 ? -22.408 10.516 -8.956 1.00 53.28 94 ASN A N 1
ATOM 745 C CA . ASN A 1 94 ? -22.968 9.897 -10.160 1.00 53.28 94 ASN A CA 1
ATOM 746 C C . ASN A 1 94 ? -22.040 9.869 -11.389 1.00 53.28 94 ASN A C 1
ATOM 748 O O . ASN A 1 94 ? -22.419 9.241 -12.374 1.00 53.28 94 ASN A O 1
ATOM 752 N N . ASP A 1 95 ? -20.853 10.485 -11.347 1.00 58.44 95 ASP A N 1
ATOM 753 C CA . ASP A 1 95 ? -19.982 10.631 -12.532 1.00 58.44 95 ASP A CA 1
ATOM 754 C C . ASP A 1 95 ? -18.670 9.829 -12.424 1.00 58.44 95 ASP A C 1
ATOM 756 O O . ASP A 1 95 ? -17.634 10.250 -12.938 1.00 58.44 95 ASP A O 1
ATOM 760 N N . TYR A 1 96 ? -18.682 8.678 -11.745 1.00 62.88 96 TYR A N 1
ATOM 761 C CA . TYR A 1 96 ? -17.507 7.801 -11.710 1.00 62.88 96 TYR A CA 1
ATOM 762 C C . TYR A 1 96 ? -17.327 7.072 -13.039 1.00 62.88 96 TYR A C 1
ATOM 764 O O . TYR A 1 96 ? -18.233 6.382 -13.518 1.00 62.88 96 TYR A O 1
ATOM 772 N N . TYR A 1 97 ? -16.129 7.176 -13.603 1.00 67.50 97 TYR A N 1
ATOM 773 C CA . TYR A 1 97 ? -15.736 6.440 -14.798 1.00 67.50 97 TYR A CA 1
ATOM 774 C C . TYR A 1 97 ? -15.036 5.130 -14.408 1.00 67.50 97 TYR A C 1
ATOM 776 O O . TYR A 1 97 ? -14.501 4.989 -13.310 1.00 67.50 97 TYR A O 1
ATOM 784 N N . GLU A 1 98 ? -14.988 4.149 -15.316 1.00 70.75 98 GLU A N 1
ATOM 785 C CA . GLU A 1 98 ? -14.267 2.884 -15.074 1.00 70.75 98 GLU A CA 1
ATOM 786 C C . GLU A 1 98 ? -12.791 3.093 -14.674 1.00 70.75 98 GLU A C 1
ATOM 788 O O . GLU A 1 98 ? -12.250 2.319 -13.877 1.00 70.75 98 GLU A O 1
ATOM 793 N N . ASP A 1 99 ? -12.161 4.168 -15.167 1.00 75.94 99 ASP A N 1
ATOM 794 C CA . ASP A 1 99 ? -10.790 4.558 -14.809 1.00 75.94 99 ASP A CA 1
ATOM 795 C C . ASP A 1 99 ? -10.645 4.867 -13.306 1.00 75.94 99 ASP A C 1
ATOM 797 O O . ASP A 1 99 ? -9.626 4.536 -12.694 1.00 75.94 99 ASP A O 1
ATOM 801 N N . ASP A 1 100 ? -11.683 5.418 -12.670 1.00 79.06 100 ASP A N 1
ATOM 802 C CA . ASP A 1 100 ? -11.671 5.741 -11.240 1.00 79.06 100 ASP A CA 1
ATOM 803 C C . ASP A 1 100 ? -11.637 4.468 -10.385 1.00 79.06 100 ASP A C 1
ATOM 805 O O . ASP A 1 100 ? -10.853 4.355 -9.438 1.00 79.06 100 ASP A O 1
ATOM 809 N N . PHE A 1 101 ? -12.395 3.438 -10.770 1.00 82.06 101 PHE A N 1
ATOM 810 C CA . PHE A 1 101 ? -12.372 2.154 -10.068 1.00 82.06 101 PHE A CA 1
ATOM 811 C C . PHE A 1 101 ? -11.033 1.422 -10.234 1.00 82.06 101 PHE A C 1
ATOM 813 O O . PHE A 1 101 ? -10.545 0.798 -9.286 1.00 82.06 101 PHE A O 1
ATOM 820 N N . ALA A 1 102 ? -10.391 1.513 -11.404 1.00 84.81 102 ALA A N 1
ATOM 821 C CA . ALA A 1 102 ? -9.046 0.970 -11.608 1.00 84.81 102 ALA A CA 1
ATOM 822 C C . ALA A 1 102 ? -8.007 1.658 -10.701 1.00 84.81 102 ALA A C 1
ATOM 824 O O . ALA A 1 102 ? -7.134 0.996 -10.120 1.00 84.81 102 ALA A O 1
ATOM 825 N N . ARG A 1 103 ? -8.138 2.975 -10.510 1.00 87.81 103 ARG A N 1
ATOM 826 C CA . ARG A 1 103 ? -7.321 3.752 -9.568 1.00 87.81 103 ARG A CA 1
ATOM 827 C C . ARG A 1 103 ? -7.548 3.318 -8.122 1.00 87.81 103 ARG A C 1
ATOM 829 O O . ARG A 1 103 ? -6.561 3.089 -7.419 1.00 87.81 103 ARG A O 1
ATOM 836 N N . PHE A 1 104 ? -8.799 3.119 -7.692 1.00 86.31 104 PHE A N 1
ATOM 837 C CA . PHE A 1 104 ? -9.104 2.623 -6.341 1.00 86.31 104 PHE A CA 1
ATOM 838 C C . PHE A 1 104 ? -8.479 1.261 -6.082 1.00 86.31 104 PHE A C 1
ATOM 840 O O . PHE A 1 104 ? -7.756 1.096 -5.103 1.00 86.31 104 PHE A O 1
ATOM 847 N N . ARG A 1 105 ? -8.665 0.305 -6.996 1.00 89.38 105 ARG A N 1
ATOM 848 C CA . ARG A 1 105 ? -8.073 -1.034 -6.867 1.00 89.38 105 ARG A CA 1
ATOM 849 C C . ARG A 1 105 ? -6.556 -0.983 -6.786 1.00 89.38 105 ARG A C 1
ATOM 851 O O . ARG A 1 105 ? -5.966 -1.659 -5.947 1.00 89.38 105 ARG A O 1
ATOM 858 N N . THR A 1 106 ? -5.927 -0.150 -7.614 1.00 92.19 106 THR A N 1
ATOM 859 C CA . THR A 1 106 ? -4.472 0.046 -7.588 1.00 92.19 106 THR A CA 1
ATOM 860 C C . THR A 1 106 ? -4.022 0.589 -6.231 1.00 92.19 106 THR A C 1
ATOM 862 O O . THR A 1 106 ? -3.078 0.069 -5.638 1.00 92.19 106 THR A O 1
ATOM 865 N N . TYR A 1 107 ? -4.722 1.595 -5.705 1.00 92.62 107 TYR A N 1
ATOM 866 C CA . TYR A 1 107 ? -4.391 2.208 -4.421 1.00 92.62 107 TYR A CA 1
ATOM 867 C C . TYR A 1 107 ? -4.617 1.266 -3.234 1.00 92.62 107 TYR A C 1
ATOM 869 O O . TYR A 1 107 ? -3.776 1.180 -2.342 1.00 92.62 107 TYR A O 1
ATOM 8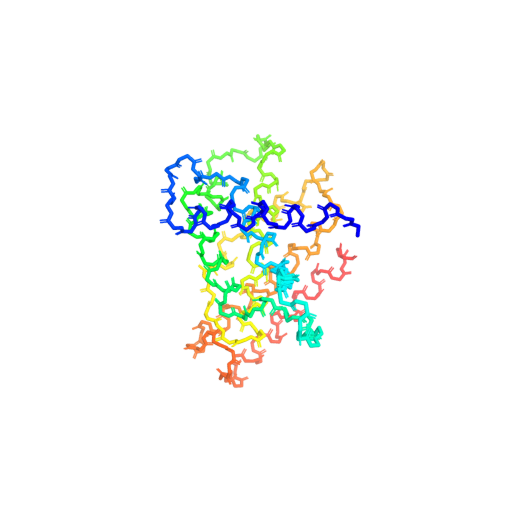77 N N . TYR A 1 108 ? -5.711 0.506 -3.236 1.00 92.12 108 TYR A N 1
ATOM 878 C CA . TYR A 1 108 ? -6.019 -0.466 -2.186 1.00 92.12 108 TYR A CA 1
ATOM 879 C C . TYR A 1 108 ? -5.058 -1.651 -2.214 1.00 92.12 108 TYR A C 1
ATOM 881 O O . TYR A 1 108 ? -4.577 -2.073 -1.166 1.00 92.12 108 TYR A O 1
ATOM 889 N N . ASN A 1 109 ? -4.684 -2.137 -3.399 1.00 92.81 109 ASN A N 1
ATOM 890 C CA . ASN A 1 109 ? -3.654 -3.165 -3.519 1.00 92.81 109 ASN A CA 1
ATOM 891 C C . ASN A 1 109 ? -2.305 -2.662 -2.981 1.00 92.81 109 ASN A C 1
ATOM 893 O O . ASN A 1 109 ? -1.609 -3.384 -2.268 1.00 92.81 109 ASN A O 1
ATOM 897 N N . LEU A 1 110 ? -1.966 -1.399 -3.251 1.00 94.81 110 LEU A N 1
ATOM 898 C CA . LEU A 1 110 ? -0.756 -0.774 -2.726 1.00 94.81 110 LEU A CA 1
ATOM 899 C C . LEU A 1 110 ? -0.745 -0.683 -1.201 1.00 94.81 110 LEU A C 1
ATOM 901 O O . LEU A 1 110 ? 0.246 -1.077 -0.591 1.00 94.81 110 LEU A O 1
ATOM 905 N N . ILE A 1 111 ? -1.841 -0.237 -0.588 1.00 94.31 111 ILE A N 1
ATOM 906 C CA . ILE A 1 111 ? -1.968 -0.211 0.874 1.00 94.31 111 ILE A CA 1
ATOM 907 C C . ILE A 1 111 ? -1.854 -1.623 1.451 1.00 94.31 111 ILE A C 1
ATOM 909 O O . ILE A 1 111 ? -1.139 -1.822 2.428 1.00 94.31 111 ILE A O 1
ATOM 913 N N . SER A 1 112 ? -2.516 -2.612 0.842 1.00 93.00 112 SER A N 1
ATOM 914 C CA . SER A 1 112 ? -2.436 -4.000 1.302 1.00 93.00 112 SER A CA 1
ATOM 915 C C . SER A 1 112 ? -0.995 -4.514 1.292 1.00 93.00 112 SER A C 1
ATOM 917 O O . SER A 1 112 ? -0.554 -5.106 2.273 1.00 93.00 112 SER A O 1
ATOM 919 N N . CYS A 1 113 ? -0.238 -4.247 0.226 1.00 93.38 113 CYS A N 1
ATOM 920 C CA . CYS A 1 113 ? 1.159 -4.670 0.123 1.00 93.38 113 CYS A CA 1
ATOM 921 C C . CYS A 1 113 ? 2.062 -3.975 1.143 1.00 93.38 113 CYS A C 1
ATOM 923 O O . CYS A 1 113 ? 2.851 -4.637 1.813 1.00 93.38 113 CYS A O 1
ATOM 925 N N . ASP A 1 114 ? 1.937 -2.653 1.264 1.00 93.25 114 ASP A N 1
ATOM 926 C CA . ASP A 1 114 ? 2.729 -1.832 2.184 1.00 93.25 114 ASP A CA 1
ATOM 927 C C . ASP A 1 114 ? 2.473 -2.235 3.646 1.00 93.25 114 ASP A C 1
ATOM 929 O O . ASP A 1 114 ? 3.407 -2.400 4.431 1.00 93.25 114 ASP A O 1
ATOM 933 N N . PHE A 1 115 ? 1.212 -2.506 3.996 1.00 91.94 115 PHE A N 1
ATOM 934 C CA . PHE A 1 115 ? 0.847 -2.934 5.343 1.00 91.94 115 PHE A CA 1
ATOM 935 C C . PHE A 1 115 ? 1.230 -4.381 5.649 1.00 91.94 115 PHE A C 1
ATOM 937 O O . PHE A 1 115 ? 1.708 -4.663 6.747 1.00 91.94 115 PHE A O 1
ATOM 944 N N . ASN A 1 116 ? 1.066 -5.298 4.690 1.00 91.12 116 ASN A N 1
ATOM 945 C CA . ASN A 1 116 ? 1.523 -6.680 4.846 1.00 91.12 116 ASN A CA 1
ATOM 946 C C . ASN A 1 116 ? 3.023 -6.723 5.136 1.00 91.12 116 ASN A C 1
ATOM 948 O O . ASN A 1 116 ? 3.447 -7.445 6.033 1.00 91.12 116 ASN A O 1
ATOM 952 N N . LEU A 1 117 ? 3.806 -5.908 4.424 1.00 90.19 117 LEU A N 1
ATOM 953 C CA . LEU A 1 117 ? 5.245 -5.819 4.627 1.00 90.19 117 LEU A CA 1
ATOM 954 C C . LEU A 1 117 ? 5.608 -5.221 5.992 1.00 90.19 117 LEU A C 1
ATOM 956 O O . LEU A 1 117 ? 6.558 -5.669 6.638 1.00 90.19 117 LEU A O 1
ATOM 960 N N . MET A 1 118 ? 4.835 -4.241 6.466 1.00 89.88 118 MET A N 1
ATOM 961 C CA . MET A 1 118 ? 4.988 -3.742 7.830 1.00 89.88 118 MET A CA 1
ATOM 962 C C . MET A 1 118 ? 4.738 -4.842 8.860 1.00 89.88 118 MET A C 1
ATOM 964 O O . MET A 1 118 ? 5.573 -5.037 9.741 1.00 89.88 118 MET A O 1
ATOM 968 N N . LEU A 1 119 ? 3.650 -5.602 8.731 1.00 87.44 119 LEU A N 1
ATOM 969 C CA . LEU A 1 119 ? 3.321 -6.663 9.683 1.00 87.44 119 LEU A CA 1
ATOM 970 C C . LEU A 1 119 ? 4.328 -7.819 9.645 1.00 87.44 119 LEU A C 1
ATOM 972 O O . LEU A 1 119 ? 4.680 -8.354 10.695 1.00 87.44 119 LEU A O 1
ATOM 976 N N . SER A 1 120 ? 4.805 -8.210 8.459 1.00 89.12 120 SER A N 1
ATOM 977 C CA . SER A 1 120 ? 5.736 -9.334 8.314 1.00 89.12 120 SER A CA 1
ATOM 978 C C . SER A 1 120 ? 7.160 -8.986 8.736 1.00 89.12 120 SER A C 1
ATOM 980 O O . SER A 1 120 ? 7.856 -9.820 9.313 1.00 89.12 120 SER A O 1
ATOM 982 N N . SER A 1 121 ? 7.603 -7.763 8.443 1.00 88.12 121 SER A N 1
ATOM 983 C CA . SER A 1 121 ? 9.025 -7.393 8.492 1.00 88.12 121 SER A CA 1
ATOM 984 C C . SER A 1 121 ? 9.317 -6.283 9.505 1.00 88.12 121 SER A C 1
ATOM 986 O O . SER A 1 121 ? 10.475 -6.009 9.828 1.00 88.12 121 SER A O 1
ATOM 988 N N . GLY A 1 122 ? 8.278 -5.652 10.060 1.00 87.12 122 GLY A N 1
ATOM 989 C CA . GLY A 1 122 ? 8.376 -4.534 11.000 1.00 87.12 122 GLY A CA 1
ATOM 990 C C . GLY A 1 122 ? 8.854 -3.229 10.362 1.00 87.12 122 GLY A C 1
ATOM 991 O O . GLY A 1 122 ? 9.299 -2.336 11.084 1.00 87.12 122 GLY A O 1
ATOM 992 N N . LEU A 1 123 ? 8.827 -3.130 9.028 1.00 89.00 123 LEU A N 1
ATOM 993 C CA . LEU A 1 123 ? 9.196 -1.916 8.298 1.00 89.00 123 LEU A CA 1
ATOM 994 C C . LEU A 1 123 ? 8.053 -0.891 8.374 1.00 89.00 123 LEU A C 1
ATOM 996 O O . LEU A 1 123 ? 6.892 -1.280 8.348 1.00 89.00 123 LEU A O 1
ATOM 1000 N N . PRO A 1 124 ? 8.333 0.416 8.480 1.00 88.19 124 PRO A N 1
ATOM 1001 C CA . PRO A 1 124 ? 7.278 1.414 8.611 1.00 88.19 124 PRO A CA 1
ATOM 1002 C C . PRO A 1 124 ? 6.450 1.520 7.327 1.00 88.19 124 PRO A C 1
ATOM 1004 O O . PRO A 1 124 ? 7.005 1.519 6.226 1.00 88.19 124 PRO A O 1
ATOM 1007 N N . VAL A 1 125 ? 5.136 1.681 7.475 1.00 89.25 125 VAL A N 1
ATOM 1008 C CA . VAL A 1 125 ? 4.236 1.923 6.340 1.00 89.25 125 VAL A CA 1
ATOM 1009 C C . VAL A 1 125 ? 4.533 3.264 5.669 1.00 89.25 125 VAL A C 1
ATOM 1011 O O . VAL A 1 125 ? 4.872 4.255 6.320 1.00 89.25 125 VAL A O 1
ATOM 1014 N N . SER A 1 126 ? 4.377 3.293 4.354 1.00 89.12 126 SER A N 1
ATOM 1015 C CA . SER A 1 126 ? 4.504 4.473 3.501 1.00 89.12 126 SER A CA 1
ATOM 1016 C C . SER A 1 126 ? 3.170 5.198 3.294 1.00 89.12 126 SER A C 1
ATOM 1018 O O . SER A 1 126 ? 3.167 6.363 2.884 1.00 89.12 126 SER A O 1
ATOM 1020 N N . ILE A 1 127 ? 2.041 4.522 3.536 1.00 90.38 127 ILE A N 1
ATOM 1021 C CA . ILE A 1 127 ? 0.690 5.037 3.277 1.00 90.38 127 ILE A CA 1
ATOM 1022 C C . ILE A 1 127 ? -0.163 4.995 4.542 1.00 90.38 127 ILE A C 1
ATOM 1024 O O . ILE A 1 127 ? -0.149 4.016 5.280 1.00 90.38 127 ILE A O 1
ATOM 1028 N N . ASP A 1 128 ? -0.948 6.054 4.756 1.00 88.81 128 ASP A N 1
ATOM 1029 C CA . ASP A 1 128 ? -2.016 6.070 5.754 1.00 88.81 128 ASP A CA 1
ATOM 1030 C C . ASP A 1 128 ? -3.274 5.382 5.183 1.00 88.81 128 ASP A C 1
ATOM 1032 O O . ASP A 1 128 ? -3.951 5.963 4.316 1.00 88.81 128 ASP A O 1
ATOM 1036 N N . PRO A 1 129 ? -3.617 4.168 5.653 1.00 88.62 129 PRO A N 1
ATOM 1037 C CA . PRO A 1 129 ? -4.770 3.429 5.151 1.00 88.62 129 PRO A CA 1
ATOM 1038 C C . PRO A 1 129 ? -6.104 4.107 5.486 1.00 88.62 129 PRO A C 1
ATOM 1040 O O . PRO A 1 129 ? -7.084 3.920 4.765 1.00 88.62 129 PRO A O 1
ATOM 1043 N N . THR A 1 130 ? -6.155 4.957 6.517 1.00 87.25 130 THR A N 1
ATOM 1044 C CA . THR A 1 130 ? -7.402 5.584 6.985 1.00 87.25 130 THR A CA 1
ATOM 1045 C C . THR A 1 130 ? -7.939 6.644 6.022 1.00 87.25 130 THR A C 1
ATOM 1047 O O . THR A 1 130 ? -9.122 6.986 6.069 1.00 87.25 130 THR A O 1
ATOM 1050 N N . SER A 1 131 ? -7.102 7.104 5.087 1.00 81.12 131 SER A N 1
ATOM 1051 C CA . SER A 1 131 ? -7.457 8.083 4.055 1.00 81.12 131 SER A CA 1
ATOM 1052 C C . SER A 1 131 ? -8.409 7.553 2.969 1.00 81.12 131 SER A C 1
ATOM 1054 O O . SER A 1 131 ? -8.817 8.311 2.093 1.00 81.12 131 SER A O 1
ATOM 1056 N N . THR A 1 132 ? -8.785 6.269 3.012 1.00 80.62 132 THR A N 1
ATOM 1057 C CA . THR A 1 132 ? -9.512 5.585 1.926 1.00 80.62 132 THR A CA 1
ATOM 1058 C C . THR A 1 132 ? -11.009 5.388 2.136 1.00 80.62 132 THR A C 1
ATOM 1060 O O . THR A 1 132 ? -11.692 4.973 1.200 1.00 80.62 132 THR A O 1
ATOM 1063 N N . ARG A 1 133 ? -11.537 5.718 3.322 1.00 73.81 133 ARG A N 1
ATOM 1064 C CA . ARG A 1 133 ? -12.891 5.326 3.754 1.00 73.81 133 ARG A CA 1
ATOM 1065 C C . ARG A 1 133 ? -14.006 5.697 2.767 1.00 73.81 133 ARG A C 1
ATOM 1067 O O . ARG A 1 133 ? -14.929 4.914 2.584 1.00 73.81 133 ARG A O 1
ATOM 1074 N N . GLN A 1 134 ? -13.936 6.865 2.129 1.00 70.62 134 GLN A N 1
ATOM 1075 C CA . GLN A 1 134 ? -14.986 7.304 1.204 1.00 70.62 134 GLN A CA 1
ATOM 1076 C C . GLN A 1 134 ? -15.036 6.442 -0.072 1.00 70.62 134 GLN A C 1
ATOM 1078 O O . GLN A 1 134 ? -16.086 5.888 -0.386 1.00 70.62 134 GLN A O 1
ATOM 1083 N N . GLY A 1 135 ? -13.901 6.242 -0.751 1.00 75.06 135 GLY A N 1
ATOM 1084 C CA . GLY A 1 135 ? -13.859 5.459 -1.996 1.00 75.06 135 GLY A CA 1
ATOM 1085 C C . GLY A 1 135 ? -14.190 3.975 -1.799 1.00 75.06 135 GLY A C 1
ATOM 1086 O O . GLY A 1 135 ? -14.637 3.301 -2.722 1.00 75.06 135 GLY A O 1
ATOM 1087 N N . MET A 1 136 ? -14.023 3.459 -0.579 1.00 80.62 136 MET A N 1
ATOM 1088 C CA . MET A 1 136 ? -14.347 2.073 -0.236 1.00 80.62 136 MET A CA 1
ATOM 1089 C C . MET A 1 136 ? -15.846 1.798 -0.311 1.00 80.62 136 MET A C 1
ATOM 1091 O O . MET A 1 136 ? -16.265 0.773 -0.849 1.00 80.62 136 MET A O 1
ATOM 1095 N N . HIS A 1 137 ? -16.651 2.728 0.211 1.00 77.56 137 HIS A N 1
ATOM 1096 C CA . HIS A 1 137 ? -18.106 2.639 0.137 1.00 77.56 137 HIS A CA 1
ATOM 1097 C C . HIS A 1 137 ? -18.601 2.717 -1.304 1.00 77.56 137 HIS A C 1
ATOM 1099 O O . HIS A 1 137 ? -19.562 2.039 -1.648 1.00 77.56 137 HIS A O 1
ATOM 1105 N N . GLU A 1 138 ? -17.928 3.492 -2.149 1.00 76.69 138 GLU A N 1
ATOM 1106 C CA . GLU A 1 138 ? -18.276 3.636 -3.563 1.00 76.69 138 GLU A CA 1
ATOM 1107 C C . GLU A 1 138 ? -17.917 2.378 -4.365 1.00 76.69 138 GLU A C 1
ATOM 1109 O O . GLU A 1 138 ? -18.750 1.873 -5.117 1.00 76.69 138 GLU A O 1
ATOM 1114 N N . LEU A 1 139 ? -16.723 1.807 -4.148 1.00 78.56 139 LEU A N 1
ATOM 1115 C CA . LEU A 1 139 ? -16.287 0.574 -4.816 1.00 78.56 139 LEU A CA 1
ATOM 1116 C C . LEU A 1 139 ? -17.207 -0.618 -4.499 1.00 78.56 139 LEU A C 1
ATOM 1118 O O . LEU A 1 139 ? -17.459 -1.449 -5.368 1.00 78.56 139 LEU A O 1
ATOM 1122 N N . VAL A 1 140 ? -17.703 -0.708 -3.260 1.00 80.81 140 VAL A N 1
ATOM 1123 C CA . VAL A 1 140 ? -18.569 -1.811 -2.807 1.00 80.81 140 VAL A CA 1
ATOM 1124 C C . VAL A 1 140 ? -20.059 -1.527 -3.005 1.00 80.81 140 VAL A C 1
ATOM 1126 O O . VAL A 1 140 ? -20.832 -2.467 -3.146 1.00 80.81 140 VAL A O 1
ATOM 1129 N N . GLY A 1 141 ? -20.476 -0.261 -2.996 1.00 75.25 141 GLY A N 1
ATOM 1130 C CA . GLY A 1 141 ? -21.885 0.136 -3.071 1.00 75.25 141 GLY A CA 1
ATOM 1131 C C . GLY A 1 141 ? -22.460 0.205 -4.486 1.00 75.25 141 GLY A C 1
ATOM 1132 O O . GLY A 1 141 ? -23.673 0.325 -4.636 1.00 75.25 141 GLY A O 1
ATOM 1133 N N . SER A 1 142 ? -21.619 0.146 -5.519 1.00 71.19 142 SER A N 1
ATOM 1134 C CA . SER A 1 142 ? -22.045 0.180 -6.919 1.00 71.19 142 SER A CA 1
ATOM 1135 C C . SER A 1 142 ? -21.978 -1.218 -7.546 1.00 71.19 142 SER A C 1
ATOM 1137 O O . SER A 1 142 ? -20.919 -1.676 -7.979 1.00 71.19 142 SER A O 1
ATOM 1139 N N . ASP A 1 143 ? -23.138 -1.875 -7.665 1.00 68.31 143 ASP A N 1
ATOM 1140 C CA . ASP A 1 143 ? -23.283 -3.204 -8.292 1.00 68.31 143 ASP A CA 1
ATOM 1141 C C . ASP A 1 143 ? -22.743 -3.252 -9.732 1.00 68.31 143 ASP A C 1
ATOM 1143 O O . ASP A 1 143 ? -22.350 -4.303 -10.232 1.00 68.31 143 ASP A O 1
ATOM 1147 N N . ARG A 1 144 ? -22.716 -2.106 -10.425 1.00 62.06 144 ARG A N 1
ATOM 1148 C CA . ARG A 1 144 ? -22.262 -2.008 -11.821 1.00 62.06 144 ARG A CA 1
ATOM 1149 C C . ARG A 1 144 ? -20.746 -2.015 -11.977 1.00 62.06 144 ARG A C 1
ATOM 1151 O O . ARG A 1 144 ? -20.263 -2.281 -13.071 1.00 62.06 144 ARG A O 1
ATOM 1158 N N . SER A 1 145 ? -20.006 -1.703 -10.918 1.00 62.94 145 SER A N 1
ATOM 1159 C CA . SER A 1 145 ? -18.550 -1.539 -10.958 1.00 62.94 145 SER A CA 1
ATOM 1160 C C . SER A 1 145 ? -17.804 -2.572 -10.128 1.00 62.94 145 SER A C 1
ATOM 1162 O O . SER A 1 145 ? -16.576 -2.577 -10.162 1.00 62.94 145 SER A O 1
ATOM 1164 N N . GLN A 1 146 ? -18.512 -3.419 -9.382 1.00 76.62 146 GLN A N 1
ATOM 1165 C CA . GLN A 1 146 ? -17.919 -4.391 -8.476 1.00 76.62 146 GLN A CA 1
ATOM 1166 C C . GLN A 1 146 ? -17.320 -5.574 -9.251 1.00 76.62 146 GLN A C 1
ATOM 1168 O O . GLN A 1 146 ? -18.017 -6.318 -9.939 1.00 76.62 146 GLN A O 1
ATOM 1173 N N . LEU A 1 147 ? -16.007 -5.765 -9.124 1.00 84.25 147 LEU A N 1
ATOM 117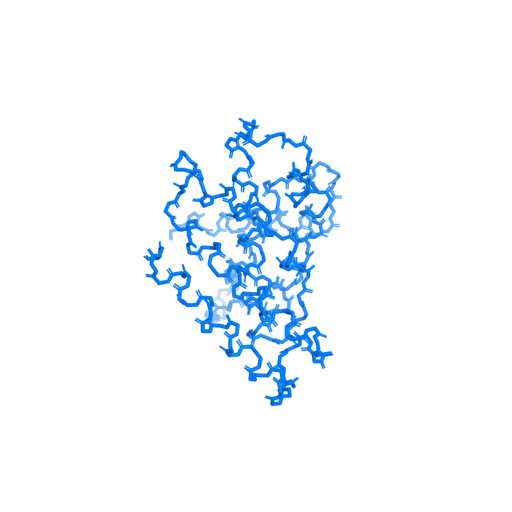4 C CA . LEU A 1 147 ? -15.299 -6.933 -9.637 1.00 84.25 147 LEU A CA 1
ATOM 1175 C C . LEU A 1 147 ? -15.183 -8.027 -8.566 1.00 84.25 147 LEU A C 1
ATOM 1177 O O . LEU A 1 147 ? -15.181 -7.737 -7.361 1.00 84.25 147 LEU A O 1
ATOM 1181 N N . PRO A 1 148 ? -15.004 -9.296 -8.983 1.00 81.19 148 PRO A N 1
ATOM 1182 C CA . PRO A 1 148 ? -14.686 -10.379 -8.063 1.00 81.19 148 PRO A CA 1
ATOM 1183 C C . PRO A 1 148 ? -13.447 -10.040 -7.222 1.00 81.19 148 PRO A C 1
ATOM 1185 O O . PRO A 1 148 ? -12.346 -9.879 -7.744 1.00 81.19 148 PRO A O 1
ATOM 1188 N N . GLY A 1 149 ? -13.628 -9.937 -5.904 1.00 84.62 149 GLY A N 1
ATOM 1189 C CA . GLY A 1 149 ? -12.557 -9.624 -4.952 1.00 84.62 149 GLY A CA 1
ATOM 1190 C C . GLY A 1 149 ? -12.545 -8.189 -4.419 1.00 84.62 149 GLY A C 1
ATOM 1191 O O . GLY A 1 149 ? -11.820 -7.943 -3.454 1.00 84.62 149 GLY A O 1
ATOM 1192 N N . ASP A 1 150 ? -13.369 -7.280 -4.950 1.00 88.25 150 ASP A N 1
ATOM 1193 C CA . ASP A 1 150 ? -13.475 -5.907 -4.432 1.00 88.25 150 ASP A CA 1
ATOM 1194 C C . ASP A 1 150 ? -14.020 -5.876 -2.993 1.00 88.25 150 ASP A C 1
ATOM 1196 O O . ASP A 1 150 ? -13.516 -5.148 -2.142 1.00 88.25 150 ASP A O 1
ATOM 1200 N N . LEU A 1 151 ? -14.984 -6.743 -2.665 1.00 89.12 151 LEU A N 1
ATOM 1201 C CA . LEU A 1 151 ? -15.446 -6.911 -1.280 1.00 89.12 151 LEU A CA 1
ATOM 1202 C C . LEU A 1 151 ? -14.298 -7.305 -0.353 1.00 89.12 151 LEU A C 1
ATOM 1204 O O . LEU A 1 151 ? -14.094 -6.691 0.689 1.00 89.12 151 LEU A O 1
ATOM 1208 N N . ARG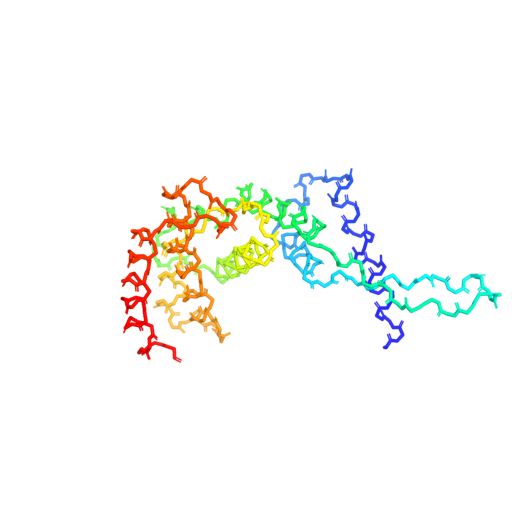 A 1 152 ? -13.502 -8.295 -0.770 1.00 89.50 152 ARG A N 1
ATOM 1209 C CA . ARG A 1 152 ? -12.365 -8.791 0.008 1.00 89.50 152 ARG A CA 1
ATOM 1210 C C . ARG A 1 152 ? -11.301 -7.713 0.203 1.00 89.50 152 ARG A C 1
ATOM 1212 O O . ARG A 1 152 ? -10.767 -7.601 1.302 1.00 89.50 152 ARG A O 1
ATOM 1219 N N . ILE A 1 153 ? -10.964 -6.947 -0.841 1.00 89.88 153 ILE A N 1
ATOM 1220 C CA . ILE A 1 153 ? -9.929 -5.912 -0.729 1.00 89.88 153 ILE A CA 1
ATOM 122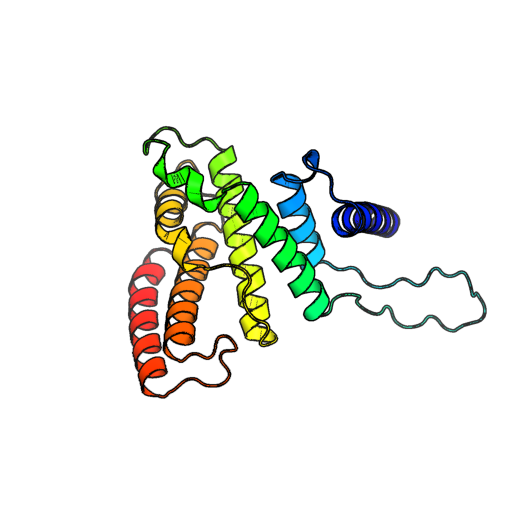1 C C . ILE A 1 153 ? -10.397 -4.777 0.181 1.00 89.88 153 ILE A C 1
ATOM 1223 O O . ILE A 1 153 ? -9.636 -4.347 1.037 1.00 89.88 153 ILE A O 1
ATOM 1227 N N . VAL A 1 154 ? -11.657 -4.348 0.077 1.00 90.50 154 VAL A N 1
ATOM 1228 C CA . VAL A 1 154 ? -12.215 -3.318 0.962 1.00 90.50 154 VAL A CA 1
ATOM 1229 C C . VAL A 1 154 ? -12.247 -3.802 2.410 1.00 90.50 154 VAL A C 1
ATOM 1231 O O . VAL A 1 154 ? -11.729 -3.118 3.292 1.00 90.50 154 VAL A O 1
ATOM 1234 N N . ALA A 1 155 ? -12.747 -5.015 2.649 1.00 91.31 155 ALA A N 1
ATOM 1235 C CA . ALA A 1 155 ? -12.768 -5.626 3.972 1.00 91.31 155 ALA A CA 1
ATOM 1236 C C . ALA A 1 155 ? -11.353 -5.681 4.591 1.00 91.31 155 ALA A C 1
ATOM 1238 O O . ALA A 1 155 ? -11.150 -5.276 5.737 1.00 91.31 155 ALA A O 1
ATOM 1239 N N . LEU A 1 156 ? -10.348 -6.095 3.809 1.00 92.19 156 LEU A N 1
ATOM 1240 C CA . LEU A 1 156 ? -8.948 -6.139 4.240 1.00 92.19 156 LEU A CA 1
ATOM 1241 C C . LEU A 1 156 ? -8.397 -4.752 4.595 1.00 92.19 156 LEU A C 1
ATOM 1243 O O . LEU A 1 156 ? -7.689 -4.604 5.587 1.00 92.19 156 LEU A O 1
ATOM 1247 N N . ILE A 1 157 ? -8.702 -3.728 3.804 1.00 92.50 157 ILE A N 1
ATOM 1248 C CA . ILE A 1 157 ? -8.184 -2.380 4.048 1.00 92.50 157 ILE A CA 1
ATOM 1249 C C . ILE A 1 157 ? -8.848 -1.733 5.273 1.00 92.50 157 ILE A C 1
ATOM 1251 O O . ILE A 1 157 ? -8.198 -0.960 5.983 1.00 92.50 157 ILE A O 1
ATOM 1255 N N . GLU A 1 158 ? -10.095 -2.090 5.596 1.00 92.25 158 GLU A N 1
ATOM 1256 C CA . GLU A 1 158 ? -10.712 -1.700 6.868 1.00 92.25 158 GLU A CA 1
ATOM 1257 C C . GLU A 1 158 ? -9.980 -2.326 8.065 1.00 92.25 158 GLU A C 1
ATOM 1259 O O . GLU A 1 158 ? -9.629 -1.604 9.001 1.00 92.25 158 GLU A O 1
ATOM 1264 N N . LEU A 1 159 ? -9.651 -3.624 8.013 1.00 92.50 159 LEU A N 1
ATOM 1265 C CA . LEU A 1 159 ? -8.844 -4.292 9.050 1.00 92.50 159 LEU A CA 1
ATOM 1266 C C . LEU A 1 159 ? -7.474 -3.637 9.233 1.00 92.50 159 LEU A C 1
ATOM 1268 O O . LEU A 1 159 ? -7.027 -3.370 10.354 1.00 92.50 159 LEU A O 1
ATOM 1272 N N . VAL A 1 160 ? -6.812 -3.357 8.112 1.00 92.69 160 VAL A N 1
ATOM 1273 C CA . VAL A 1 160 ? -5.536 -2.644 8.074 1.00 92.69 160 VAL A CA 1
ATOM 1274 C C . VAL A 1 160 ? -5.671 -1.265 8.730 1.00 92.69 160 VAL A C 1
ATOM 1276 O O . VAL A 1 160 ? -4.829 -0.885 9.541 1.00 92.69 160 VAL A O 1
ATOM 1279 N N . SER A 1 161 ? -6.757 -0.539 8.458 1.00 92.50 161 SER A N 1
ATOM 1280 C CA . SER A 1 161 ? -7.022 0.776 9.052 1.00 92.50 161 SER A CA 1
ATOM 1281 C C . SER A 1 161 ? -7.220 0.716 10.569 1.00 92.50 161 SER A C 1
ATOM 1283 O O . SER A 1 161 ? -6.646 1.538 11.285 1.00 92.50 161 SER A O 1
ATOM 1285 N N . LEU A 1 162 ? -7.981 -0.260 11.079 1.00 93.12 162 LEU A N 1
ATOM 1286 C CA . LEU A 1 162 ? -8.172 -0.470 12.524 1.00 93.12 162 LEU A CA 1
ATOM 1287 C C . LEU A 1 162 ? -6.848 -0.793 13.228 1.00 93.12 162 LEU A C 1
ATOM 1289 O O . LEU A 1 162 ? -6.512 -0.217 14.271 1.00 93.12 162 LEU A O 1
ATOM 1293 N N . THR A 1 163 ? -6.058 -1.674 12.613 1.00 91.69 163 THR A N 1
ATOM 1294 C CA . THR A 1 163 ? -4.737 -2.054 13.120 1.00 91.69 163 THR A CA 1
ATOM 1295 C C . THR A 1 163 ? -3.809 -0.841 13.140 1.00 91.69 163 THR A C 1
ATOM 1297 O O . THR A 1 163 ? -3.224 -0.531 14.175 1.00 91.69 163 THR A O 1
ATOM 1300 N N . TYR A 1 164 ? -3.734 -0.086 12.041 1.00 91.19 164 TYR A N 1
ATOM 1301 C CA . TYR A 1 164 ? -2.907 1.118 11.934 1.00 91.19 164 TYR A CA 1
ATOM 1302 C C . TYR A 1 164 ? -3.246 2.166 12.997 1.00 91.19 164 TYR A C 1
ATOM 1304 O O . TYR A 1 164 ? -2.349 2.728 13.630 1.00 91.19 164 TYR A O 1
ATOM 1312 N N . GLN A 1 165 ? -4.535 2.416 13.234 1.00 90.81 165 GLN A N 1
ATOM 1313 C CA . GLN A 1 165 ? -4.976 3.358 14.264 1.00 90.81 165 GLN A CA 1
ATOM 1314 C C . GLN A 1 165 ? -4.548 2.909 15.661 1.00 90.81 165 GLN A C 1
ATOM 1316 O O . GLN A 1 165 ? -4.100 3.732 16.458 1.00 90.81 165 GLN A O 1
ATOM 1321 N N . THR A 1 166 ? -4.647 1.612 15.952 1.00 90.94 166 THR A N 1
ATOM 1322 C CA . THR A 1 166 ? -4.177 1.045 17.222 1.00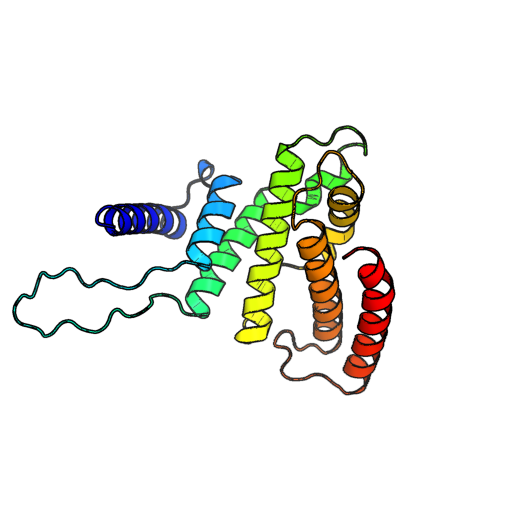 90.94 166 THR A CA 1
ATOM 1323 C C . THR A 1 166 ? -2.666 1.216 17.380 1.00 90.94 166 THR A C 1
ATOM 1325 O O . THR A 1 166 ? -2.215 1.738 18.397 1.00 90.94 166 THR A O 1
ATOM 1328 N N . LEU A 1 167 ? -1.885 0.877 16.351 1.00 88.38 167 LEU A N 1
ATOM 1329 C CA . LEU A 1 167 ? -0.426 1.044 16.350 1.00 88.38 167 LEU A CA 1
ATOM 1330 C C . LEU A 1 167 ? -0.005 2.503 16.553 1.00 88.38 167 LEU A C 1
ATOM 1332 O O . LEU A 1 167 ? 0.898 2.797 17.338 1.00 88.38 167 LEU A O 1
ATOM 1336 N N . THR A 1 168 ? -0.716 3.426 15.904 1.00 87.56 168 THR A N 1
ATOM 1337 C CA . THR A 1 168 ? -0.494 4.869 16.043 1.00 87.56 168 THR A CA 1
ATOM 1338 C C . THR A 1 168 ? -0.750 5.337 17.478 1.00 87.56 168 THR A C 1
ATOM 1340 O O . THR A 1 168 ? 0.041 6.109 18.016 1.00 87.56 168 THR A O 1
ATOM 1343 N N . LYS A 1 169 ? -1.809 4.841 18.138 1.00 86.69 169 LYS A N 1
ATOM 1344 C CA . LYS A 1 169 ? -2.102 5.144 19.553 1.00 86.69 169 LYS A CA 1
ATOM 1345 C C . LYS A 1 169 ? -1.024 4.607 20.501 1.00 86.69 169 LYS A C 1
ATOM 1347 O O . LYS A 1 169 ? -0.713 5.267 21.488 1.00 86.69 169 LYS A O 1
ATOM 1352 N N . CYS A 1 170 ? -0.443 3.444 20.200 1.00 84.94 170 CYS A N 1
ATOM 1353 C CA . CYS A 1 170 ? 0.654 2.861 20.980 1.00 84.94 170 CYS A CA 1
ATOM 1354 C C . CYS A 1 170 ? 2.007 3.560 20.756 1.00 84.94 170 CYS A C 1
ATOM 1356 O O . CYS A 1 170 ? 2.930 3.361 21.544 1.00 84.94 170 CYS A O 1
ATOM 1358 N N . GLY A 1 171 ? 2.152 4.351 19.686 1.00 83.19 171 GLY A N 1
ATOM 1359 C CA . GLY A 1 171 ? 3.420 4.977 19.299 1.00 83.19 171 GLY A CA 1
ATOM 1360 C C . GLY A 1 171 ? 4.453 4.002 18.717 1.00 83.19 171 GLY A C 1
ATOM 1361 O O . GLY A 1 171 ? 5.611 4.381 18.548 1.00 83.19 171 GLY A O 1
ATOM 1362 N N . ASP A 1 172 ? 4.054 2.764 18.404 1.00 81.75 172 ASP A N 1
ATOM 1363 C CA . ASP A 1 172 ? 4.903 1.748 17.775 1.00 81.75 172 ASP A CA 1
ATOM 1364 C C . ASP A 1 172 ? 4.267 1.233 16.479 1.00 81.75 172 ASP A C 1
ATOM 1366 O O . ASP A 1 172 ? 3.437 0.326 16.474 1.00 81.75 172 ASP A O 1
ATOM 1370 N N . PHE A 1 173 ? 4.716 1.794 15.357 1.00 75.88 173 PHE A N 1
ATOM 1371 C CA . PHE A 1 173 ? 4.264 1.415 14.018 1.00 75.88 173 PHE A CA 1
ATOM 1372 C C . PHE A 1 173 ? 4.753 0.036 13.565 1.00 75.88 173 PHE A C 1
ATOM 1374 O O . PHE A 1 173 ? 4.278 -0.451 12.548 1.00 75.88 173 PHE A O 1
ATOM 1381 N N . SER A 1 174 ? 5.691 -0.589 14.285 1.00 73.25 174 SER A N 1
ATOM 1382 C CA . SER A 1 174 ? 6.194 -1.925 13.945 1.00 73.25 174 SER A CA 1
ATOM 1383 C C . SER A 1 174 ? 5.322 -3.059 14.489 1.00 73.25 174 SER A C 1
ATOM 1385 O O . SER A 1 174 ? 5.581 -4.222 14.190 1.00 73.25 174 SER A O 1
ATOM 1387 N N . GLY A 1 175 ? 4.341 -2.745 15.346 1.00 73.19 175 GLY A N 1
ATOM 1388 C CA . GLY A 1 175 ? 3.496 -3.744 16.009 1.00 73.19 175 GLY A CA 1
ATOM 1389 C C . GLY A 1 175 ? 4.205 -4.607 17.048 1.00 73.19 175 GLY A C 1
ATOM 1390 O O . GLY A 1 175 ? 3.599 -5.529 17.587 1.00 73.19 175 GLY A O 1
ATOM 1391 N N . ARG A 1 176 ? 5.468 -4.309 17.377 1.00 76.69 176 ARG A N 1
ATOM 1392 C CA . ARG A 1 176 ? 6.266 -5.105 18.323 1.00 76.69 176 ARG A CA 1
ATOM 1393 C C . ARG A 1 176 ? 5.893 -4.841 19.779 1.00 76.69 176 ARG A C 1
ATOM 1395 O O . ARG A 1 176 ? 6.087 -5.714 20.622 1.00 76.69 176 ARG A O 1
ATOM 1402 N N . LYS A 1 177 ? 5.380 -3.651 20.090 1.00 78.50 177 LYS A N 1
ATOM 1403 C CA . LYS A 1 177 ? 4.962 -3.236 21.431 1.00 78.50 177 LYS A CA 1
ATOM 1404 C C . LYS A 1 177 ? 3.509 -2.783 21.401 1.00 78.50 177 LYS A C 1
ATOM 1406 O O . LYS A 1 177 ? 3.207 -1.619 21.165 1.00 78.50 177 LYS A O 1
ATOM 1411 N N . LEU A 1 178 ? 2.616 -3.723 21.683 1.00 81.06 178 LEU A N 1
ATOM 1412 C CA . LEU A 1 178 ? 1.194 -3.461 21.866 1.00 81.06 178 LEU A CA 1
ATOM 1413 C C . LEU A 1 178 ? 0.862 -3.541 23.355 1.00 81.06 178 LEU A C 1
ATOM 1415 O O . LEU A 1 178 ? 1.093 -4.566 23.999 1.00 81.06 178 LEU A O 1
ATOM 1419 N N . ASP A 1 179 ? 0.345 -2.452 23.922 1.00 86.88 179 ASP A N 1
ATOM 1420 C CA . ASP A 1 179 ? -0.082 -2.462 25.315 1.00 86.88 179 ASP A CA 1
ATOM 1421 C C . ASP A 1 179 ? -1.421 -3.217 25.476 1.00 86.88 179 ASP A C 1
ATOM 1423 O O . ASP A 1 179 ? -2.258 -3.221 24.563 1.00 86.88 179 ASP A O 1
ATOM 1427 N N . PRO A 1 180 ? -1.678 -3.844 26.640 1.00 89.62 180 PRO A N 1
ATOM 1428 C CA . PRO A 1 180 ? -2.881 -4.651 26.837 1.00 89.62 180 PRO A CA 1
ATOM 1429 C C . PRO A 1 180 ? -4.203 -3.894 26.665 1.00 89.62 180 PRO A C 1
ATOM 1431 O O . PRO A 1 180 ? -5.219 -4.522 26.370 1.00 89.62 180 PRO A O 1
ATOM 1434 N N . ARG A 1 181 ? -4.237 -2.571 26.884 1.00 90.81 181 ARG A N 1
ATOM 1435 C CA . ARG A 1 181 ? -5.473 -1.788 26.733 1.00 90.81 181 ARG A CA 1
ATOM 1436 C C . ARG A 1 181 ? -5.783 -1.584 25.257 1.00 90.81 181 ARG A C 1
ATOM 1438 O O . ARG A 1 181 ? -6.915 -1.827 24.847 1.00 90.81 181 ARG A O 1
ATOM 1445 N N . SER A 1 182 ? -4.777 -1.216 24.470 1.00 89.75 182 SER A N 1
ATOM 1446 C CA . SER A 1 182 ? -4.900 -1.061 23.020 1.00 89.75 182 SER A CA 1
ATOM 1447 C C . SER A 1 182 ? -5.254 -2.377 22.329 1.00 89.75 182 SER A C 1
ATOM 1449 O O . SER A 1 182 ? -6.127 -2.382 21.469 1.00 89.75 182 SER A O 1
ATOM 1451 N N . LEU A 1 183 ? -4.692 -3.510 22.772 1.00 90.19 183 LEU A N 1
ATOM 1452 C CA . LEU A 1 183 ? -5.085 -4.841 22.281 1.00 90.19 183 LEU A CA 1
ATOM 1453 C C . LEU A 1 183 ? -6.554 -5.172 22.557 1.00 90.19 183 LEU A C 1
ATOM 1455 O O . LEU A 1 183 ? -7.247 -5.685 21.684 1.00 90.19 183 LEU A O 1
ATOM 1459 N N . ARG A 1 184 ? -7.051 -4.873 23.763 1.00 93.94 184 ARG A N 1
ATOM 1460 C CA . ARG A 1 184 ? -8.468 -5.094 24.091 1.00 93.94 184 ARG A CA 1
ATOM 1461 C C . ARG A 1 184 ? -9.379 -4.210 23.249 1.00 93.94 184 ARG A C 1
ATOM 1463 O O . ARG A 1 184 ? -10.409 -4.695 22.800 1.00 93.94 184 ARG A O 1
ATOM 1470 N N . SER A 1 185 ? -9.000 -2.948 23.034 1.00 93.38 185 SER A N 1
ATOM 1471 C CA . SER A 1 185 ? -9.738 -2.051 22.137 1.00 93.38 185 SER A CA 1
ATOM 1472 C C . SER A 1 185 ? -9.771 -2.606 20.717 1.00 93.38 185 SER A C 1
ATOM 1474 O O . SER A 1 185 ? -10.847 -2.710 20.146 1.00 93.38 185 SER A O 1
ATOM 1476 N N . LEU A 1 186 ? -8.617 -3.016 20.183 1.00 93.75 186 LEU A N 1
ATOM 1477 C CA . LEU A 1 186 ? -8.529 -3.574 18.838 1.00 93.75 186 LEU A CA 1
ATOM 1478 C C . LEU A 1 186 ? -9.396 -4.829 18.692 1.00 93.75 186 LEU A C 1
ATOM 1480 O O . LEU A 1 186 ? -10.101 -4.944 17.703 1.00 93.75 186 LEU A O 1
ATOM 1484 N N . ASN A 1 187 ? -9.409 -5.733 19.676 1.00 94.94 187 ASN A N 1
ATOM 1485 C CA . ASN A 1 187 ? -10.276 -6.917 19.628 1.00 94.94 187 ASN A CA 1
ATOM 1486 C C . ASN A 1 187 ? -11.765 -6.551 19.543 1.00 94.94 187 ASN A C 1
ATOM 1488 O O . ASN A 1 187 ? -12.487 -7.157 18.763 1.00 94.94 187 ASN A O 1
ATOM 1492 N N . ILE A 1 188 ? -12.219 -5.538 20.288 1.00 96.25 188 ILE A N 1
ATOM 1493 C CA . ILE A 1 188 ? -13.609 -5.060 20.205 1.00 96.25 188 ILE A CA 1
ATOM 1494 C C . ILE A 1 188 ? -13.905 -4.501 18.806 1.00 96.25 188 ILE A C 1
ATOM 1496 O O . ILE A 1 188 ? -14.958 -4.789 18.235 1.00 96.25 188 ILE A O 1
ATOM 1500 N N . ASP A 1 189 ? -12.974 -3.723 18.249 1.00 95.75 189 ASP A N 1
ATOM 1501 C CA . ASP A 1 189 ? -13.114 -3.153 16.907 1.00 95.75 189 ASP A CA 1
ATOM 1502 C C . ASP A 1 189 ? -13.154 -4.261 15.831 1.00 95.75 189 ASP A C 1
ATOM 1504 O O . ASP A 1 189 ? -13.942 -4.184 14.886 1.00 95.75 189 ASP A O 1
ATOM 1508 N N . LEU A 1 190 ? -12.354 -5.322 15.997 1.00 95.38 190 LEU A N 1
ATOM 1509 C CA . LEU A 1 190 ? -12.349 -6.504 15.130 1.00 95.38 190 LEU A CA 1
ATOM 1510 C C . LEU A 1 190 ? -13.649 -7.315 15.240 1.00 95.38 190 LEU A C 1
ATOM 1512 O O . LEU A 1 190 ? -14.201 -7.688 14.207 1.00 95.38 190 LEU A O 1
ATOM 1516 N N . ASP A 1 191 ? -14.184 -7.522 16.447 1.00 96.38 191 ASP A N 1
ATOM 1517 C CA . ASP A 1 191 ? -15.478 -8.194 16.655 1.00 96.38 191 ASP A CA 1
ATOM 1518 C C . ASP A 1 191 ? -16.621 -7.420 15.973 1.00 96.38 191 ASP A C 1
ATOM 1520 O O . ASP A 1 191 ? -17.556 -8.000 15.412 1.00 96.38 191 ASP A O 1
ATOM 1524 N N . GLN A 1 192 ? -16.576 -6.084 16.025 1.00 94.81 192 GLN A N 1
ATOM 1525 C CA . GLN A 1 192 ? -17.552 -5.240 15.340 1.00 94.81 192 GLN A CA 1
ATOM 1526 C C . GLN A 1 192 ? -17.407 -5.343 13.820 1.00 94.81 192 GLN A C 1
ATOM 1528 O O . GLN A 1 192 ? -18.414 -5.467 13.117 1.00 94.81 192 GLN A O 1
ATOM 1533 N N . TRP A 1 193 ? -16.173 -5.296 13.320 1.00 94.25 193 TRP A N 1
ATOM 1534 C CA . TRP A 1 193 ? -15.876 -5.474 11.905 1.00 94.25 193 TRP A CA 1
ATOM 1535 C C . TRP A 1 193 ? -16.369 -6.837 11.394 1.00 94.25 193 TRP A C 1
ATOM 1537 O O . TRP A 1 193 ? -17.048 -6.886 10.369 1.00 94.25 193 TRP A O 1
ATOM 1547 N N . GLU A 1 194 ? -16.133 -7.924 12.136 1.00 94.12 194 GLU A N 1
ATOM 1548 C CA . GLU A 1 194 ? -16.567 -9.279 11.773 1.00 94.12 194 GLU A CA 1
ATOM 1549 C C . GLU A 1 194 ? -18.085 -9.330 11.583 1.00 94.12 194 GLU A C 1
ATOM 1551 O O . GLU A 1 194 ? -18.573 -9.744 10.533 1.00 94.12 194 GLU A O 1
ATOM 1556 N N . ARG A 1 195 ? -18.855 -8.818 12.550 1.00 93.62 195 ARG A N 1
ATOM 1557 C CA . ARG A 1 195 ? -20.326 -8.788 12.460 1.00 93.62 195 ARG A CA 1
ATOM 1558 C C . ARG A 1 195 ? -20.831 -8.059 11.213 1.00 93.62 195 ARG A C 1
ATOM 1560 O O . ARG A 1 195 ? -21.861 -8.444 10.665 1.00 93.62 195 ARG A O 1
ATOM 1567 N N . LEU A 1 196 ? -20.136 -7.005 10.782 1.00 89.75 196 LEU A N 1
ATOM 1568 C CA . LEU A 1 196 ? -20.507 -6.215 9.605 1.00 89.75 196 LEU A CA 1
ATOM 1569 C C . LEU A 1 196 ? -20.162 -6.909 8.283 1.00 89.75 196 LEU A C 1
ATOM 1571 O O . LEU A 1 196 ? -20.876 -6.706 7.298 1.00 89.75 196 LEU A O 1
ATOM 1575 N N . TRP A 1 197 ? -19.079 -7.687 8.246 1.00 89.62 197 TRP A N 1
ATOM 1576 C CA . TRP A 1 197 ? -18.551 -8.278 7.014 1.00 89.62 197 TRP A CA 1
ATOM 1577 C C . TRP A 1 197 ? -18.934 -9.738 6.800 1.00 89.62 197 TRP A C 1
ATOM 1579 O O . TRP A 1 197 ? -19.063 -10.138 5.648 1.00 89.62 197 TRP A O 1
ATOM 1589 N N . THR A 1 198 ? -19.229 -10.505 7.850 1.00 88.88 198 THR A N 1
ATOM 1590 C CA . THR A 1 198 ? -19.687 -11.904 7.730 1.00 88.88 198 THR A CA 1
ATOM 1591 C C . THR A 1 198 ? -20.986 -12.043 6.930 1.00 88.88 198 THR A C 1
ATOM 1593 O O . THR A 1 198 ? -21.248 -13.091 6.356 1.00 88.88 198 THR A O 1
ATOM 1596 N N . VAL A 1 199 ? -21.808 -10.992 6.858 1.00 86.81 199 VAL A N 1
ATOM 1597 C CA . VAL A 1 199 ? -23.028 -10.979 6.029 1.00 86.81 199 VAL A CA 1
ATOM 1598 C C . VAL A 1 199 ? -22.786 -10.530 4.581 1.00 86.81 199 VAL A C 1
ATOM 1600 O O . VAL A 1 199 ? -23.700 -10.614 3.765 1.00 86.81 199 VAL A O 1
ATOM 1603 N N . LYS A 1 200 ? -21.594 -10.000 4.272 1.00 81.88 200 LYS A N 1
ATOM 1604 C CA . LYS A 1 200 ? -21.233 -9.405 2.972 1.00 81.88 200 LYS A CA 1
ATOM 1605 C C . LYS A 1 200 ? -20.202 -10.225 2.188 1.00 81.88 200 LYS A C 1
ATOM 1607 O O . LYS A 1 200 ? -20.159 -10.086 0.969 1.00 81.88 200 LYS A O 1
ATOM 1612 N N . LEU A 1 201 ? -19.341 -10.977 2.880 1.00 79.50 201 LEU A N 1
ATOM 1613 C CA . LEU A 1 201 ? -18.332 -11.886 2.315 1.00 79.50 201 LEU A CA 1
ATOM 1614 C C . LEU A 1 201 ? -18.928 -13.273 2.060 1.00 79.50 201 LEU A C 1
ATOM 1616 O O . LEU A 1 201 ? -18.526 -13.874 1.040 1.00 79.50 201 LEU A O 1
#

Sequence (201 aa):
HPRVVDLMSLLDRCISRLLLRPLPSDINLDSVQALLLYAQWMSSDEKHREDASRPPSSPRSRYNDVSAWAVLGLAARYAKLLRINQHLVTIGQNDYYEDDFARFRTYYNLISCDFNLMLSSGLPVSIDPTSTRQGMHELVGSDRSQLPGDLRIVALIELVSLTYQTLTKCGDFSGRKLDPRSLRSLNIDLDQWERLWTVKL